Protein AF-A0AAX6F6C2-F1 (afdb_monomer)

Mean predicted aligned error: 4.25 Å

Structure (mmCIF, N/CA/C/O backbone):
data_AF-A0AAX6F6C2-F1
#
_entry.id   AF-A0AAX6F6C2-F1
#
loop_
_atom_site.group_PDB
_atom_site.id
_atom_site.type_symbol
_atom_site.label_atom_id
_atom_site.label_alt_id
_atom_site.label_comp_id
_atom_site.label_asym_id
_atom_site.label_entity_id
_atom_site.label_seq_id
_atom_site.pdbx_PDB_ins_code
_atom_site.Cartn_x
_atom_site.Cartn_y
_atom_site.Cartn_z
_atom_site.occupancy
_atom_site.B_iso_or_equiv
_atom_site.auth_seq_id
_atom_site.auth_comp_id
_atom_site.auth_asym_id
_atom_site.auth_atom_id
_atom_site.pdbx_PDB_model_num
ATOM 1 N N . MET A 1 1 ? -5.915 6.454 -33.784 1.00 37.84 1 MET A N 1
ATOM 2 C CA . MET A 1 1 ? -5.000 6.617 -32.638 1.00 37.84 1 MET A CA 1
ATOM 3 C C . MET A 1 1 ? -5.734 6.122 -31.411 1.00 37.84 1 MET A C 1
ATOM 5 O O . MET A 1 1 ? -6.697 6.761 -31.010 1.00 37.84 1 MET A O 1
ATOM 9 N N . ALA A 1 2 ? -5.391 4.941 -30.896 1.00 43.22 2 ALA A N 1
ATOM 10 C CA . ALA A 1 2 ? -5.906 4.537 -29.594 1.00 43.22 2 ALA A CA 1
ATOM 11 C C . ALA A 1 2 ? -5.274 5.479 -28.566 1.00 43.22 2 ALA A C 1
ATOM 13 O O . ALA A 1 2 ? -4.054 5.638 -28.568 1.00 43.22 2 ALA A O 1
ATOM 14 N N . PHE A 1 3 ? -6.086 6.148 -27.751 1.00 44.00 3 PHE A N 1
ATOM 15 C CA . PHE A 1 3 ? -5.611 6.885 -26.585 1.00 44.00 3 PHE A CA 1
ATOM 16 C C . PHE A 1 3 ? -5.024 5.864 -25.598 1.00 44.00 3 PHE A C 1
ATOM 18 O O . PHE A 1 3 ? -5.718 5.367 -24.717 1.00 44.00 3 PHE A O 1
ATOM 25 N N . GLY A 1 4 ? -3.774 5.456 -25.822 1.00 70.81 4 GLY A N 1
ATOM 26 C CA . GLY A 1 4 ? -3.051 4.566 -24.926 1.00 70.81 4 GLY A CA 1
ATOM 27 C C . GLY A 1 4 ? -2.683 5.347 -23.675 1.00 70.81 4 GLY A C 1
ATOM 28 O O . GLY A 1 4 ? -1.867 6.263 -23.743 1.00 70.81 4 GLY A O 1
ATOM 29 N N . ILE A 1 5 ? -3.320 5.026 -22.553 1.00 83.12 5 ILE A N 1
ATOM 30 C CA . ILE A 1 5 ? -2.924 5.540 -21.238 1.00 83.12 5 ILE A CA 1
ATOM 31 C C . ILE A 1 5 ? -1.480 5.080 -20.976 1.00 83.12 5 ILE A C 1
ATOM 33 O O . ILE A 1 5 ? -1.150 3.930 -21.266 1.00 83.12 5 ILE A O 1
ATOM 37 N N . SER A 1 6 ? -0.616 5.967 -20.472 1.00 89.06 6 SER A N 1
ATOM 38 C CA . SER A 1 6 ? 0.785 5.623 -20.200 1.00 89.06 6 SER A CA 1
ATOM 39 C C . SER A 1 6 ? 0.909 4.602 -19.067 1.00 89.06 6 SER A C 1
ATOM 41 O O . SER A 1 6 ? 0.100 4.596 -18.136 1.00 89.06 6 SER A O 1
ATOM 43 N N . ASP A 1 7 ? 1.954 3.769 -19.120 1.00 89.19 7 ASP A N 1
ATOM 44 C CA . ASP A 1 7 ? 2.250 2.807 -18.051 1.00 89.19 7 ASP A CA 1
ATOM 45 C C . ASP A 1 7 ? 2.450 3.517 -16.700 1.00 89.19 7 ASP A C 1
ATOM 47 O O . ASP A 1 7 ? 2.048 2.978 -15.677 1.00 89.19 7 ASP A O 1
ATOM 51 N N . ASP A 1 8 ? 2.971 4.747 -16.696 1.00 90.31 8 ASP A N 1
ATOM 52 C CA . ASP A 1 8 ? 3.125 5.576 -15.494 1.00 90.31 8 ASP A CA 1
ATOM 53 C C . ASP A 1 8 ? 1.765 5.897 -14.852 1.00 90.31 8 ASP A C 1
ATOM 55 O O . ASP A 1 8 ? 1.562 5.685 -13.657 1.00 90.31 8 ASP A O 1
ATOM 59 N N . LEU A 1 9 ? 0.789 6.348 -15.653 1.00 92.69 9 LEU A N 1
ATOM 60 C CA . LEU A 1 9 ? -0.562 6.638 -15.164 1.00 92.69 9 LEU A CA 1
ATOM 61 C C . LEU A 1 9 ? -1.265 5.362 -14.693 1.00 92.69 9 LEU A C 1
ATOM 63 O O . LEU A 1 9 ? -1.932 5.367 -13.658 1.00 92.69 9 LEU A O 1
ATOM 67 N N . LEU A 1 10 ? -1.104 4.257 -15.423 1.00 93.88 10 LEU A N 1
ATOM 68 C CA . LEU A 1 10 ? -1.643 2.968 -14.995 1.00 93.88 10 LEU A CA 1
ATOM 69 C C . LEU A 1 10 ? -0.986 2.502 -13.689 1.00 93.88 10 LEU A C 1
ATOM 71 O O . LEU A 1 10 ? -1.691 2.080 -12.776 1.00 93.88 10 LEU A O 1
ATOM 75 N N . GLY A 1 11 ? 0.332 2.644 -13.555 1.00 92.56 11 GLY A N 1
ATOM 76 C CA . GLY A 1 11 ? 1.089 2.304 -12.349 1.00 92.56 11 GLY A CA 1
ATOM 77 C C . GLY A 1 11 ? 0.646 3.104 -11.127 1.00 92.56 11 GLY A C 1
ATOM 78 O O . GLY A 1 11 ? 0.636 2.570 -10.021 1.00 92.56 11 GLY A O 1
ATOM 79 N N . THR A 1 12 ? 0.213 4.352 -11.322 1.00 94.69 12 THR A N 1
ATOM 80 C CA . THR A 1 12 ? -0.328 5.199 -10.253 1.00 94.69 12 THR A CA 1
ATOM 81 C C . THR A 1 12 ? -1.767 4.832 -9.874 1.00 94.69 12 THR A C 1
ATOM 83 O O . THR A 1 12 ? -2.081 4.712 -8.691 1.00 94.69 12 THR A O 1
ATOM 86 N N . PHE A 1 13 ? -2.668 4.673 -10.850 1.00 97.31 13 PHE A N 1
ATOM 87 C CA . PHE A 1 13 ? -4.110 4.597 -10.572 1.00 97.31 13 PHE A CA 1
ATOM 88 C C . PHE A 1 13 ? -4.674 3.174 -10.489 1.00 97.31 13 PHE A C 1
ATOM 90 O O . PHE A 1 13 ? -5.674 2.966 -9.798 1.00 97.31 13 PHE A O 1
ATOM 97 N N . VAL A 1 14 ? -4.061 2.184 -11.147 1.00 97.94 14 VAL A N 1
ATOM 98 C CA . VAL A 1 14 ? -4.554 0.795 -11.114 1.00 97.94 14 VAL A CA 1
ATOM 99 C C . VAL A 1 14 ? -4.502 0.207 -9.699 1.00 97.94 14 VAL A C 1
ATOM 101 O O . VAL A 1 14 ? -5.536 -0.306 -9.273 1.00 97.94 14 VAL A O 1
ATOM 104 N N . PRO A 1 15 ? -3.411 0.327 -8.914 1.00 97.75 15 PRO A N 1
ATOM 105 C CA . PRO A 1 15 ? -3.398 -0.185 -7.541 1.00 97.75 15 PRO A CA 1
ATOM 106 C C . PRO A 1 15 ? -4.472 0.466 -6.654 1.00 97.75 15 PRO A C 1
ATOM 108 O O . PRO A 1 15 ? -5.126 -0.214 -5.870 1.00 97.75 15 PRO A O 1
ATOM 111 N N . VAL A 1 16 ? -4.741 1.765 -6.834 1.00 98.12 16 VAL A N 1
ATOM 112 C CA . VAL A 1 16 ? -5.816 2.476 -6.118 1.00 98.12 16 VAL A CA 1
ATOM 113 C C . VAL A 1 16 ? -7.196 1.928 -6.495 1.00 98.12 16 VAL A C 1
ATOM 115 O O . VAL A 1 16 ? -8.037 1.716 -5.622 1.00 98.12 16 VAL A O 1
ATOM 118 N N . ALA A 1 17 ? -7.442 1.662 -7.780 1.00 98.31 17 ALA A N 1
ATOM 119 C CA . ALA A 1 17 ? -8.687 1.040 -8.223 1.00 98.31 17 ALA A CA 1
ATOM 120 C C . ALA A 1 17 ? -8.835 -0.383 -7.661 1.00 98.31 17 ALA A C 1
ATOM 122 O O . ALA A 1 17 ? -9.892 -0.725 -7.128 1.00 98.31 17 ALA A O 1
ATOM 123 N N . VAL A 1 18 ? -7.765 -1.185 -7.715 1.00 98.44 18 VAL A N 1
ATOM 124 C CA . VAL A 1 18 ? -7.711 -2.538 -7.142 1.00 98.44 18 VAL A CA 1
ATOM 125 C C . VAL A 1 18 ? -8.031 -2.506 -5.649 1.00 98.44 18 VAL A C 1
ATOM 127 O O . VAL A 1 18 ? -8.860 -3.295 -5.206 1.00 98.44 18 VAL A O 1
ATOM 130 N N . TYR A 1 19 ? -7.472 -1.554 -4.895 1.00 98.44 19 TYR A N 1
ATOM 131 C CA . TYR A 1 19 ? -7.747 -1.382 -3.466 1.00 98.44 19 TYR A CA 1
ATOM 132 C C . TYR A 1 19 ? -9.246 -1.282 -3.171 1.00 98.44 19 TYR A C 1
ATOM 134 O O . TYR A 1 19 ? -9.770 -2.020 -2.335 1.00 98.44 19 TYR A O 1
ATOM 142 N N . TRP A 1 20 ? -9.945 -0.379 -3.865 1.00 98.38 20 TRP A N 1
ATOM 143 C CA . TRP A 1 20 ? -11.365 -0.11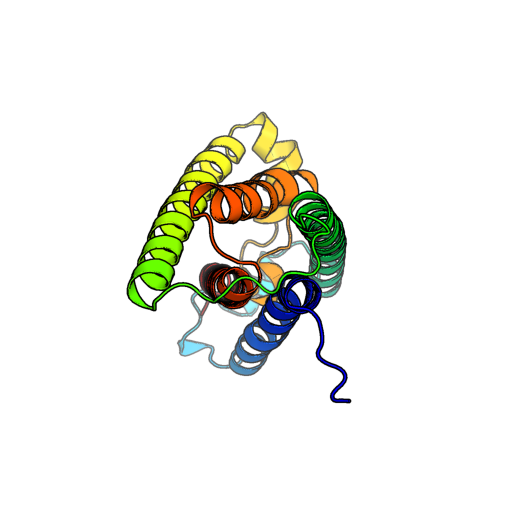9 -3.623 1.00 98.38 20 TRP A CA 1
ATOM 144 C C . TRP A 1 20 ? -12.266 -1.232 -4.147 1.00 98.38 20 TRP A C 1
ATOM 146 O O . TRP A 1 20 ? -13.222 -1.596 -3.465 1.00 98.38 20 TRP A O 1
ATOM 156 N N . ILE A 1 21 ? -11.958 -1.799 -5.317 1.00 98.06 21 ILE A N 1
ATOM 157 C CA . ILE A 1 21 ? -12.707 -2.934 -5.871 1.00 98.06 21 ILE A CA 1
ATOM 158 C C . ILE A 1 21 ? -12.603 -4.129 -4.923 1.00 98.06 21 ILE A C 1
ATOM 160 O O . ILE A 1 21 ? -13.619 -4.692 -4.521 1.00 98.06 21 ILE A O 1
ATOM 164 N N . TYR A 1 22 ? -11.384 -4.481 -4.522 1.00 97.19 22 TYR A N 1
ATOM 165 C CA . TYR A 1 22 ? -11.122 -5.663 -3.714 1.00 97.19 22 TYR A CA 1
ATOM 166 C C . TYR A 1 22 ? -11.622 -5.500 -2.270 1.00 97.19 22 TYR A C 1
ATOM 168 O O . TYR A 1 22 ? -12.290 -6.381 -1.733 1.00 97.19 22 TYR A O 1
ATOM 176 N N . SER A 1 23 ? -11.451 -4.313 -1.680 1.00 96.31 23 SER A N 1
ATOM 177 C CA . SER A 1 23 ? -12.094 -3.975 -0.402 1.00 96.31 23 SER A CA 1
ATOM 178 C C . SER A 1 23 ? -13.625 -4.001 -0.495 1.00 96.31 23 SER A C 1
ATOM 180 O O . SER A 1 23 ? -14.295 -4.424 0.445 1.00 96.31 23 SER A O 1
ATOM 182 N N . GLY A 1 24 ? -14.192 -3.564 -1.625 1.00 95.12 24 GLY A N 1
ATOM 183 C CA . GLY A 1 24 ? -15.627 -3.618 -1.901 1.00 95.12 24 GLY A CA 1
ATOM 184 C C . GLY A 1 24 ? -16.169 -5.045 -1.921 1.00 95.12 24 GLY A C 1
ATOM 185 O O . GLY A 1 24 ? -17.226 -5.292 -1.345 1.00 95.12 24 GLY A O 1
ATOM 186 N N . ILE A 1 25 ? -15.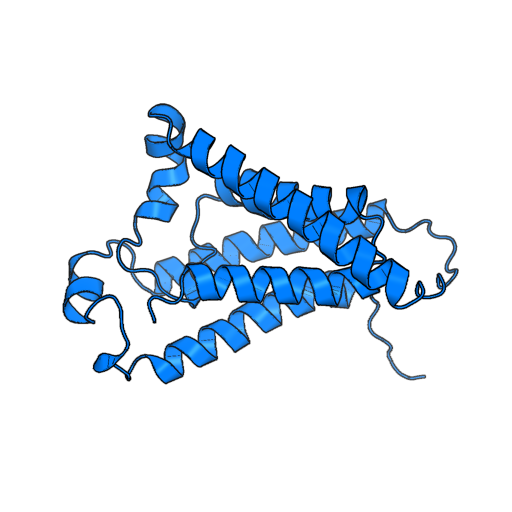423 -5.995 -2.496 1.00 93.94 25 ILE A N 1
ATOM 187 C CA . ILE A 1 25 ? -15.763 -7.426 -2.452 1.00 93.94 25 ILE A CA 1
ATOM 188 C C . ILE A 1 25 ? -15.893 -7.892 -0.997 1.00 93.94 25 ILE A C 1
ATOM 190 O O . ILE A 1 25 ? -16.923 -8.453 -0.632 1.00 93.94 25 ILE A O 1
ATOM 194 N N . TYR A 1 26 ? -14.922 -7.580 -0.135 1.00 91.81 26 TYR A N 1
ATOM 195 C CA . TYR A 1 26 ? -14.987 -7.937 1.287 1.00 91.81 26 TYR A CA 1
ATOM 196 C C . TYR A 1 26 ? -16.148 -7.284 2.043 1.00 91.81 26 TYR A C 1
ATOM 198 O O . TYR A 1 26 ? -16.727 -7.900 2.936 1.00 91.81 26 TYR A O 1
ATOM 206 N N . VAL A 1 27 ? -16.535 -6.059 1.676 1.00 89.75 27 VAL A N 1
ATOM 207 C CA . VAL A 1 27 ? -17.740 -5.424 2.231 1.00 89.75 27 VAL A CA 1
ATOM 208 C C . VAL A 1 27 ? -18.997 -6.207 1.843 1.00 89.75 27 VAL A C 1
ATOM 210 O O . VAL A 1 27 ? -19.842 -6.433 2.706 1.00 89.75 27 VAL A O 1
ATOM 213 N N . MET A 1 28 ? -19.105 -6.666 0.592 1.00 89.50 28 MET A N 1
ATOM 214 C CA . MET A 1 28 ? -20.237 -7.486 0.131 1.00 89.50 28 MET A CA 1
ATOM 215 C C . MET A 1 28 ? -20.255 -8.877 0.779 1.00 89.50 28 MET A C 1
ATOM 217 O O . MET A 1 28 ? -21.323 -9.424 1.033 1.00 89.50 28 MET A O 1
ATOM 221 N N . LEU A 1 29 ? -19.082 -9.434 1.093 1.00 86.75 29 LEU A N 1
ATOM 222 C CA . LEU A 1 29 ? -18.937 -10.695 1.830 1.00 86.75 29 LEU A CA 1
ATOM 223 C C . LEU A 1 29 ? -19.133 -10.537 3.350 1.00 86.75 29 LEU A C 1
ATOM 225 O O . LEU A 1 29 ? -19.152 -11.529 4.076 1.00 86.75 29 LEU A O 1
ATOM 229 N N . GLY A 1 30 ? -19.306 -9.311 3.854 1.00 74.62 30 GLY A N 1
ATOM 230 C CA . GLY A 1 30 ? -19.345 -8.999 5.285 1.00 74.62 30 GLY A CA 1
ATOM 231 C C . GLY A 1 30 ? -20.501 -9.630 6.075 1.00 74.62 30 GLY A C 1
ATOM 232 O O . GLY A 1 30 ? -20.475 -9.597 7.308 1.00 74.62 30 GLY A O 1
ATOM 233 N N . ASP A 1 31 ? -21.493 -10.212 5.400 1.00 72.31 31 ASP A N 1
ATOM 234 C CA . ASP A 1 31 ? -22.618 -10.933 6.012 1.00 72.31 31 ASP A CA 1
ATOM 235 C C . ASP A 1 31 ? -22.323 -12.413 6.309 1.00 72.31 31 ASP A C 1
ATOM 237 O O . ASP A 1 31 ? -23.132 -13.092 6.940 1.00 72.31 31 ASP A O 1
ATOM 241 N N . LEU A 1 32 ? -21.139 -12.907 5.939 1.00 81.50 32 LEU A N 1
ATOM 242 C CA . LEU A 1 32 ? -20.663 -14.255 6.249 1.00 81.50 32 LEU A CA 1
ATOM 243 C C . LEU A 1 32 ? -20.191 -14.377 7.712 1.00 81.50 32 LEU A C 1
ATOM 245 O O . LEU A 1 32 ? -19.030 -14.678 7.974 1.00 81.50 32 LEU A O 1
ATOM 249 N N . GLU A 1 33 ? -21.082 -14.145 8.685 1.00 73.50 33 GLU A N 1
ATOM 250 C CA . GLU A 1 33 ? -20.720 -14.061 10.115 1.00 73.50 33 GLU A CA 1
ATOM 251 C C . GLU A 1 33 ? -19.973 -15.291 10.653 1.00 73.50 33 GLU A C 1
ATOM 253 O O . GLU A 1 33 ? -19.074 -15.134 11.473 1.00 73.50 33 GLU A O 1
ATOM 258 N N . ASN A 1 34 ? -20.272 -16.489 10.143 1.00 83.12 34 ASN A N 1
ATOM 259 C CA . ASN A 1 34 ? -19.615 -17.737 10.557 1.00 83.12 34 ASN A CA 1
ATOM 260 C C . ASN A 1 34 ? -18.142 -17.849 10.132 1.00 83.12 34 ASN A C 1
ATOM 262 O O . ASN A 1 34 ? -17.438 -18.722 10.630 1.00 83.12 34 ASN A O 1
ATOM 266 N N . TYR A 1 35 ? -17.692 -17.008 9.202 1.00 83.94 35 TYR A N 1
ATOM 267 C CA . TYR A 1 35 ? -16.321 -17.005 8.691 1.00 83.94 35 TYR A CA 1
ATOM 268 C C . TYR A 1 35 ? -15.510 -15.823 9.227 1.00 83.94 35 TYR A C 1
ATOM 270 O O . TYR A 1 35 ? -14.324 -15.721 8.958 1.00 83.94 35 TYR A O 1
ATOM 278 N N . ARG A 1 36 ? -16.125 -14.924 10.004 1.00 85.94 36 ARG A N 1
ATOM 279 C CA . ARG A 1 36 ? -15.432 -13.754 10.547 1.00 85.94 36 ARG A CA 1
ATOM 280 C C . ARG A 1 36 ? -14.604 -14.122 11.770 1.00 85.94 36 ARG A C 1
ATOM 282 O O . ARG A 1 36 ? -15.084 -14.804 12.672 1.00 85.94 36 ARG A O 1
ATOM 289 N N . LEU A 1 37 ? -13.413 -13.535 11.867 1.00 86.50 37 LEU A N 1
ATOM 290 C CA . LEU A 1 37 ? -12.580 -13.616 13.072 1.00 86.50 37 LEU A CA 1
ATOM 291 C C . LEU A 1 37 ? -13.192 -12.845 14.256 1.00 86.50 37 LEU A C 1
ATOM 293 O O . LEU A 1 37 ? -12.989 -13.211 15.412 1.00 86.50 37 LEU A O 1
ATOM 297 N N . HIS A 1 38 ? -13.954 -11.784 13.966 1.00 86.75 38 HIS A N 1
ATOM 298 C CA . HIS A 1 38 ? -14.616 -10.936 14.959 1.00 86.75 38 HIS A CA 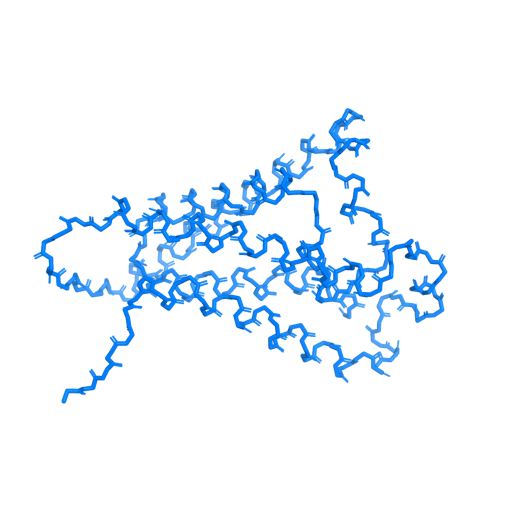1
ATOM 299 C C . HIS A 1 38 ? -16.074 -10.652 14.597 1.00 86.75 38 HIS A C 1
ATOM 301 O O . HIS A 1 38 ? -16.419 -10.350 13.445 1.00 86.75 38 HIS A O 1
ATOM 307 N N . THR A 1 39 ? -16.938 -10.672 15.612 1.00 88.00 39 THR A N 1
ATOM 308 C CA . THR A 1 39 ? -18.368 -10.396 15.423 1.00 88.00 39 THR A CA 1
ATOM 309 C C . THR A 1 39 ? -18.610 -8.923 15.075 1.00 88.00 39 THR A C 1
ATOM 311 O O . THR A 1 39 ? -17.847 -8.031 15.457 1.00 88.00 39 THR A O 1
ATOM 314 N N . LYS A 1 40 ? -19.726 -8.622 14.399 1.00 85.19 40 LYS A N 1
ATOM 315 C CA . LYS A 1 40 ? -20.133 -7.228 14.130 1.00 85.19 40 LYS A CA 1
ATOM 316 C C . LYS A 1 40 ? -20.417 -6.437 15.416 1.00 85.19 40 LYS A C 1
ATOM 318 O O . LYS A 1 40 ? -20.250 -5.217 15.450 1.00 85.19 40 LYS A O 1
ATOM 323 N N . ALA A 1 41 ? -20.825 -7.121 16.487 1.00 87.00 41 ALA A N 1
ATOM 324 C CA . ALA A 1 41 ? -21.003 -6.509 17.800 1.00 87.00 41 ALA A CA 1
ATOM 325 C C . ALA A 1 41 ? -19.659 -6.050 18.392 1.00 87.00 41 ALA A C 1
ATOM 327 O O . ALA A 1 41 ? -19.557 -4.920 18.869 1.00 87.00 41 ALA A O 1
ATOM 328 N N . GLU A 1 42 ? -18.618 -6.884 18.301 1.00 88.06 42 GLU A N 1
ATOM 329 C CA . GLU A 1 42 ? -17.261 -6.509 18.713 1.00 88.06 42 GLU A CA 1
ATOM 330 C C . GLU A 1 42 ? -16.688 -5.380 17.862 1.00 88.06 42 GLU A C 1
ATOM 332 O O . GLU A 1 42 ? -16.101 -4.454 18.414 1.00 88.06 42 GLU A O 1
ATOM 337 N N . GLU A 1 43 ? -16.897 -5.424 16.543 1.00 89.12 43 GLU A N 1
ATOM 338 C CA . GLU A 1 43 ? -16.508 -4.353 15.619 1.00 89.12 43 GLU A CA 1
ATOM 339 C C . GLU A 1 43 ? -17.056 -3.000 16.086 1.00 89.12 43 GLU A C 1
ATOM 341 O O . GLU A 1 43 ? -16.305 -2.038 16.248 1.00 89.12 43 GLU A O 1
ATOM 346 N N . LYS A 1 44 ? -18.363 -2.939 16.370 1.00 87.00 44 LYS A N 1
ATOM 347 C CA . LYS A 1 44 ? -19.037 -1.713 16.815 1.00 87.00 44 LYS A CA 1
ATOM 348 C C . LYS A 1 44 ? -18.592 -1.255 18.206 1.00 87.00 44 LYS A C 1
ATOM 350 O O . LYS A 1 44 ? -18.623 -0.059 18.479 1.00 87.00 44 LYS A O 1
ATOM 355 N N . ALA A 1 45 ? -18.225 -2.185 19.084 1.00 90.81 45 ALA A N 1
ATOM 356 C CA . ALA A 1 45 ? -17.839 -1.879 20.458 1.00 90.81 45 ALA A CA 1
ATOM 357 C C . ALA A 1 45 ? -16.369 -1.451 20.595 1.00 90.81 45 ALA A C 1
ATOM 359 O O . ALA A 1 45 ? -16.065 -0.597 21.425 1.00 90.81 45 ALA A O 1
ATOM 360 N N . LYS A 1 46 ? -15.456 -2.051 19.818 1.00 91.44 46 LYS A N 1
ATOM 361 C CA . LYS A 1 46 ? -14.003 -1.861 19.968 1.00 91.44 46 LYS A CA 1
ATOM 362 C C . LYS A 1 46 ? -13.427 -0.788 19.043 1.00 91.44 46 LYS A C 1
ATOM 364 O O . LYS A 1 46 ? -12.419 -0.180 19.395 1.00 91.44 46 LYS A O 1
ATOM 369 N N . ASN A 1 47 ? -14.033 -0.540 17.881 1.00 91.69 47 ASN A N 1
ATOM 370 C CA . ASN A 1 47 ? -13.525 0.470 16.953 1.00 91.69 47 ASN A CA 1
ATOM 371 C C . ASN A 1 47 ? -13.935 1.881 17.377 1.00 91.69 47 ASN A C 1
ATOM 373 O O . ASN A 1 47 ? -15.118 2.198 17.480 1.00 91.69 47 ASN A O 1
ATOM 377 N N . VAL A 1 48 ? -12.940 2.752 17.555 1.00 88.06 48 VAL A N 1
ATOM 378 C CA . VAL A 1 48 ? -13.158 4.147 17.972 1.00 88.06 48 VAL A CA 1
ATOM 379 C C . VAL A 1 48 ? -13.517 5.041 16.780 1.00 88.06 48 VAL A C 1
ATOM 381 O O . VAL A 1 48 ? -14.330 5.958 16.897 1.00 88.06 48 VAL A O 1
ATOM 384 N N . ALA A 1 49 ? -12.914 4.792 15.615 1.00 90.25 49 ALA A N 1
ATOM 385 C CA . ALA A 1 49 ? -13.138 5.592 14.417 1.00 90.25 49 ALA A CA 1
ATOM 386 C C . ALA A 1 49 ? -14.399 5.147 13.657 1.00 90.25 49 ALA A C 1
ATOM 388 O O . ALA A 1 49 ? -14.613 3.962 13.397 1.00 90.25 49 ALA A O 1
ATOM 389 N N . SER A 1 50 ? -15.213 6.117 13.225 1.00 92.50 50 SER A N 1
ATOM 390 C CA . SER A 1 50 ? -16.346 5.843 12.332 1.00 92.50 50 SER A CA 1
ATOM 391 C C . SER A 1 50 ? -15.866 5.375 10.952 1.00 92.50 50 SER A C 1
ATOM 393 O O . SER A 1 50 ? -14.818 5.818 10.477 1.00 92.50 50 SER A O 1
ATOM 395 N N . LYS A 1 51 ? -16.668 4.570 10.241 1.00 93.00 51 LYS A N 1
ATOM 396 C CA . LYS A 1 51 ? -16.342 4.118 8.871 1.00 93.00 51 LYS A CA 1
ATOM 397 C C . LYS A 1 51 ? -16.081 5.291 7.909 1.00 93.00 51 LYS A C 1
ATOM 399 O O . LYS A 1 51 ? -15.175 5.219 7.088 1.00 93.00 51 LYS A O 1
ATOM 404 N N . SER A 1 52 ? -16.804 6.408 8.052 1.00 95.31 52 SER A N 1
ATOM 405 C CA . SER A 1 52 ? -16.562 7.618 7.247 1.00 95.31 52 SER A CA 1
ATOM 406 C C . SER A 1 52 ? -15.205 8.260 7.556 1.00 95.31 52 SER A C 1
ATOM 408 O O . SER A 1 52 ? -14.500 8.680 6.640 1.00 95.31 52 SER A O 1
ATOM 410 N N . THR A 1 53 ? -14.811 8.305 8.832 1.00 95.81 53 THR A N 1
ATOM 411 C CA . THR A 1 53 ? -13.483 8.784 9.249 1.00 95.81 53 THR A CA 1
ATOM 412 C C . THR A 1 53 ? -12.378 7.920 8.649 1.00 95.81 53 THR A C 1
ATOM 414 O O . THR A 1 53 ? -11.390 8.461 8.153 1.00 95.81 53 THR A O 1
ATOM 417 N N . VAL A 1 54 ? -12.573 6.598 8.642 1.00 95.94 54 VAL A N 1
ATOM 418 C CA . VAL A 1 54 ? -11.647 5.634 8.036 1.00 95.94 54 VAL A CA 1
ATOM 419 C C . VAL A 1 54 ? -11.477 5.912 6.545 1.00 95.94 54 VAL A C 1
ATOM 421 O O . VAL A 1 54 ? -10.361 6.172 6.103 1.00 95.94 54 VAL A O 1
ATOM 424 N N . VAL A 1 55 ? -12.581 5.977 5.793 1.00 97.50 55 VAL A N 1
ATOM 425 C CA . VAL A 1 55 ? -12.562 6.261 4.346 1.00 97.50 55 VAL A CA 1
ATOM 426 C C . VAL A 1 55 ? -11.869 7.591 4.043 1.00 97.50 55 VAL A C 1
ATOM 428 O O . VAL A 1 55 ? -11.003 7.644 3.175 1.00 97.50 55 VAL A O 1
ATOM 431 N N . LYS A 1 56 ? -12.178 8.664 4.785 1.00 97.19 56 LYS A N 1
ATOM 432 C CA . LYS A 1 56 ? -11.503 9.963 4.612 1.00 97.19 56 LYS A CA 1
ATOM 433 C C . LYS A 1 56 ? -9.998 9.863 4.860 1.00 97.19 56 LYS A C 1
ATOM 435 O O . LYS A 1 56 ? -9.225 10.451 4.112 1.00 97.19 56 LYS A O 1
ATOM 440 N N . GLY A 1 57 ? -9.583 9.126 5.890 1.00 96.38 57 GLY A N 1
ATOM 441 C CA . GLY A 1 57 ? -8.168 8.911 6.187 1.00 96.38 57 GLY A CA 1
ATOM 442 C C . GLY A 1 57 ? -7.442 8.156 5.074 1.00 96.38 57 GLY A C 1
ATOM 443 O O . GLY A 1 57 ? -6.361 8.576 4.674 1.00 96.38 57 GLY A O 1
ATOM 444 N N . VAL A 1 58 ? -8.064 7.108 4.530 1.00 97.75 58 VAL A N 1
ATOM 445 C CA . VAL A 1 58 ? -7.519 6.336 3.403 1.00 97.75 58 VAL A CA 1
ATOM 446 C C . VAL A 1 58 ? -7.395 7.190 2.145 1.00 97.75 58 VAL A C 1
ATOM 448 O O . VAL A 1 58 ? -6.363 7.154 1.486 1.00 97.75 58 VAL A O 1
ATOM 451 N N . LEU A 1 59 ? -8.400 8.014 1.831 1.00 98.06 59 LEU A N 1
ATOM 452 C CA . LEU A 1 59 ? -8.336 8.922 0.681 1.00 98.06 59 LEU A CA 1
ATOM 453 C C . LEU A 1 59 ? -7.203 9.944 0.821 1.00 98.06 59 LEU A C 1
ATOM 455 O O . LEU A 1 59 ? -6.493 10.203 -0.146 1.00 98.06 59 LEU A O 1
ATOM 459 N N . VAL A 1 60 ? -6.990 10.491 2.024 1.00 96.38 60 VAL A N 1
ATOM 460 C CA . VAL A 1 60 ? -5.838 11.365 2.294 1.00 96.38 60 VAL A CA 1
ATOM 461 C C . VAL A 1 60 ? -4.529 10.616 2.040 1.00 96.38 60 VAL A C 1
ATOM 463 O O . VAL A 1 60 ? -3.661 11.141 1.348 1.00 96.38 60 VAL A O 1
ATOM 466 N N . GLN A 1 61 ? -4.404 9.382 2.534 1.00 96.00 61 GLN A N 1
ATOM 467 C CA . GLN A 1 61 ? -3.213 8.558 2.330 1.00 96.00 61 GLN A CA 1
ATOM 468 C C . GLN A 1 61 ? -2.953 8.269 0.842 1.00 96.00 61 GLN A C 1
ATOM 470 O O . GLN A 1 61 ? -1.828 8.426 0.367 1.00 96.00 61 GLN A O 1
ATOM 475 N N . GLN A 1 62 ? -3.999 7.942 0.080 1.00 97.19 62 GLN A N 1
ATOM 476 C CA . GLN A 1 62 ? -3.905 7.701 -1.360 1.00 97.19 62 GLN A CA 1
ATOM 477 C C . GLN A 1 62 ? -3.523 8.960 -2.145 1.00 97.19 62 GLN A C 1
ATOM 479 O O . GLN A 1 62 ? -2.767 8.856 -3.103 1.00 97.19 62 GLN A O 1
ATOM 484 N N . VAL A 1 63 ? -3.961 10.157 -1.734 1.00 96.19 63 VAL A N 1
ATOM 485 C CA . VAL A 1 63 ? -3.511 11.415 -2.362 1.00 96.19 63 VAL A CA 1
ATOM 486 C C . VAL A 1 63 ? -1.995 11.586 -2.228 1.00 96.19 63 VAL A C 1
ATOM 488 O O . VAL A 1 63 ? -1.335 11.927 -3.210 1.00 96.19 63 VAL A O 1
ATOM 491 N N . PHE A 1 64 ? -1.423 11.303 -1.052 1.00 93.88 64 PHE A N 1
ATOM 492 C CA . PHE A 1 64 ? 0.033 11.339 -0.864 1.00 93.88 64 PHE A CA 1
ATOM 493 C C . PHE A 1 64 ? 0.750 10.276 -1.706 1.00 93.88 64 PHE A C 1
ATOM 495 O O . PHE A 1 64 ? 1.739 10.591 -2.368 1.00 93.88 64 PHE A O 1
ATOM 502 N N . GLN A 1 65 ? 0.237 9.042 -1.732 1.00 95.25 65 GLN A N 1
ATOM 503 C CA . GLN A 1 65 ? 0.802 7.957 -2.542 1.00 95.25 65 GLN A CA 1
ATOM 504 C C . GLN A 1 65 ? 0.764 8.278 -4.043 1.00 95.25 65 GLN A C 1
ATOM 506 O O . GLN A 1 65 ? 1.759 8.074 -4.733 1.00 95.25 65 GLN A O 1
ATOM 511 N N . ILE A 1 66 ? -0.342 8.842 -4.542 1.00 96.50 66 ILE A N 1
ATOM 512 C CA . ILE A 1 66 ? -0.488 9.285 -5.935 1.00 96.50 66 ILE A CA 1
ATOM 513 C C . ILE A 1 66 ? 0.530 10.383 -6.251 1.00 96.50 66 ILE A C 1
ATOM 515 O O . ILE A 1 66 ? 1.237 10.284 -7.250 1.00 96.50 66 ILE A O 1
ATOM 519 N N . ALA A 1 67 ? 0.653 11.403 -5.395 1.00 96.00 67 ALA A N 1
ATOM 520 C CA . ALA A 1 67 ? 1.608 12.491 -5.606 1.00 96.00 67 ALA A CA 1
ATOM 521 C C . ALA A 1 67 ? 3.057 11.979 -5.683 1.00 96.00 67 ALA A C 1
ATOM 523 O O . ALA A 1 67 ? 3.813 12.385 -6.566 1.00 96.00 67 ALA A O 1
ATOM 524 N N . ILE A 1 68 ? 3.432 11.054 -4.796 1.00 94.75 68 ILE A N 1
ATOM 525 C CA . ILE A 1 68 ? 4.778 10.470 -4.776 1.00 94.75 68 ILE A CA 1
ATOM 526 C C . ILE A 1 68 ? 4.992 9.519 -5.957 1.00 94.75 68 ILE A C 1
ATOM 528 O O . ILE A 1 68 ? 6.071 9.529 -6.539 1.00 94.75 68 ILE A O 1
ATOM 532 N N . SER A 1 69 ? 3.985 8.737 -6.353 1.00 95.12 69 SER A N 1
ATOM 533 C CA . SER A 1 69 ? 4.060 7.857 -7.527 1.00 95.12 69 SER A CA 1
ATOM 534 C C . SER A 1 69 ? 4.267 8.654 -8.815 1.00 95.12 69 SER A C 1
ATOM 536 O O . SER A 1 69 ? 5.154 8.317 -9.598 1.00 95.12 69 SER A O 1
ATOM 538 N N . LEU A 1 70 ? 3.520 9.747 -9.002 1.00 95.06 70 LEU A N 1
ATOM 539 C CA . LEU A 1 70 ? 3.711 10.644 -10.141 1.00 95.06 70 LEU A CA 1
ATOM 540 C C . LEU A 1 70 ? 5.115 11.254 -10.127 1.00 95.06 70 LEU A C 1
ATOM 542 O O . LEU A 1 70 ? 5.800 11.221 -11.146 1.00 95.06 70 LEU A O 1
ATOM 546 N N . LEU A 1 71 ? 5.581 11.744 -8.972 1.00 95.12 71 LEU A N 1
ATOM 547 C CA . LEU A 1 71 ? 6.940 12.271 -8.839 1.00 95.12 71 LEU A CA 1
ATOM 548 C C . LEU A 1 71 ? 7.998 11.205 -9.170 1.00 95.12 71 LEU A C 1
ATOM 550 O O . LEU A 1 71 ? 8.908 11.471 -9.950 1.00 95.12 71 LEU A O 1
ATOM 554 N N . LEU A 1 72 ? 7.866 9.993 -8.630 1.00 94.50 72 LEU A N 1
ATOM 555 C CA . LEU A 1 72 ? 8.780 8.883 -8.896 1.00 94.50 72 LEU A CA 1
ATOM 556 C C . LEU A 1 72 ? 8.874 8.596 -10.396 1.00 94.50 72 LEU A C 1
ATOM 558 O O . LEU A 1 72 ? 9.980 8.534 -10.929 1.00 94.50 72 LEU A O 1
ATOM 562 N N . PHE A 1 73 ? 7.739 8.463 -11.085 1.00 92.62 73 PHE A N 1
ATOM 563 C CA . PHE A 1 73 ? 7.747 8.191 -12.519 1.00 92.62 73 PHE A CA 1
ATOM 564 C C . PHE A 1 73 ? 8.313 9.358 -13.324 1.00 92.62 73 PHE A C 1
ATOM 566 O O . PHE A 1 73 ? 9.076 9.115 -14.251 1.00 92.62 73 PHE A O 1
ATOM 573 N N . THR A 1 74 ? 8.065 10.613 -12.932 1.00 91.94 74 THR A N 1
ATOM 574 C CA . THR A 1 74 ? 8.720 11.756 -13.595 1.00 91.94 74 THR A CA 1
ATOM 575 C C . THR A 1 74 ? 10.240 11.754 -13.435 1.00 91.94 74 THR A C 1
ATOM 577 O O . THR A 1 74 ? 10.937 12.187 -14.343 1.00 91.94 74 THR A O 1
ATOM 580 N N . VAL A 1 75 ? 10.760 11.258 -12.307 1.00 91.12 75 VAL A N 1
ATOM 581 C CA . VAL A 1 75 ? 12.205 11.195 -12.031 1.00 91.12 75 VAL A CA 1
ATOM 582 C C . VAL A 1 75 ? 12.871 10.009 -12.733 1.00 91.12 75 VAL A C 1
ATOM 584 O O . VAL A 1 75 ? 14.019 10.115 -13.153 1.00 91.12 75 VAL A O 1
ATOM 587 N N . VAL A 1 76 ? 12.174 8.875 -12.843 1.00 89.50 76 VAL A N 1
ATOM 588 C CA . VAL A 1 76 ? 12.706 7.649 -13.465 1.00 89.50 76 VAL A CA 1
ATOM 589 C C . VAL A 1 76 ? 12.565 7.670 -14.990 1.00 89.50 76 VAL A C 1
ATOM 591 O O . VAL A 1 76 ? 13.301 6.972 -15.685 1.00 89.50 76 VAL A O 1
ATOM 594 N N . ASN A 1 77 ? 11.644 8.470 -15.526 1.00 86.88 77 ASN A N 1
ATOM 595 C CA . ASN A 1 77 ? 11.484 8.648 -16.961 1.00 86.88 77 ASN A CA 1
ATOM 596 C C . ASN A 1 77 ? 12.704 9.380 -17.549 1.00 86.88 77 ASN A C 1
ATOM 598 O O . ASN A 1 77 ? 12.997 10.520 -17.197 1.00 86.88 77 ASN A O 1
ATOM 602 N N . ASP A 1 78 ? 13.406 8.720 -18.470 1.00 81.81 78 ASP A N 1
ATOM 603 C CA . ASP A 1 78 ? 14.632 9.230 -19.094 1.00 81.81 78 ASP A CA 1
ATOM 604 C C . ASP A 1 78 ? 14.384 10.287 -20.188 1.00 81.81 78 ASP A C 1
ATOM 606 O O . ASP A 1 78 ? 15.331 10.800 -20.786 1.00 81.81 78 ASP A O 1
ATOM 610 N N . GLY A 1 79 ? 13.119 10.616 -20.475 1.00 79.44 79 GLY A N 1
ATOM 611 C CA . GLY A 1 79 ? 12.726 11.618 -21.466 1.00 79.44 79 GLY A CA 1
ATOM 612 C C . GLY A 1 79 ? 13.064 11.242 -22.911 1.00 79.44 79 GLY A C 1
ATOM 613 O O . GLY A 1 79 ? 12.835 12.044 -23.816 1.00 79.44 79 GLY A O 1
ATOM 614 N N . SER A 1 80 ? 13.582 10.033 -23.154 1.00 77.69 80 SER A N 1
ATOM 615 C CA . SER A 1 80 ? 14.025 9.588 -24.478 1.00 77.69 80 SER A CA 1
ATOM 616 C C . SER A 1 80 ? 12.858 9.297 -25.425 1.00 77.69 80 SER A C 1
ATOM 618 O O . SER A 1 80 ? 13.041 9.228 -26.641 1.00 77.69 80 SER A O 1
ATOM 620 N N . GLY A 1 81 ? 11.655 9.090 -24.873 1.00 73.94 81 GLY A N 1
ATOM 621 C CA . GLY A 1 81 ? 10.479 8.634 -25.617 1.00 73.94 81 GLY A CA 1
ATOM 622 C C . GLY A 1 81 ? 10.612 7.203 -26.152 1.00 73.94 81 GLY A C 1
ATOM 623 O O . GLY A 1 81 ? 9.727 6.735 -26.871 1.00 73.94 81 GLY A O 1
ATOM 624 N N . VAL A 1 82 ? 11.698 6.498 -25.813 1.00 73.81 82 VAL A N 1
ATOM 625 C CA . VAL A 1 82 ? 11.938 5.118 -26.228 1.00 73.81 82 VAL A CA 1
ATOM 626 C C . VAL A 1 82 ? 11.103 4.193 -25.354 1.00 73.81 82 VAL A C 1
ATOM 628 O O . VAL A 1 82 ? 11.288 4.104 -24.142 1.00 73.81 82 VAL A O 1
ATOM 631 N N . VAL A 1 83 ? 10.182 3.462 -25.982 1.00 73.94 83 VAL A N 1
ATOM 632 C CA . VAL A 1 83 ? 9.429 2.407 -25.300 1.00 73.94 83 VAL A CA 1
ATOM 633 C C . VAL A 1 83 ? 10.391 1.265 -24.985 1.00 73.94 83 VAL A C 1
ATOM 635 O O . VAL A 1 83 ? 10.822 0.545 -25.887 1.00 73.94 83 VAL A O 1
ATOM 638 N N . GLN A 1 84 ? 10.727 1.096 -23.706 1.00 75.25 84 GLN A N 1
ATOM 639 C CA . GLN A 1 84 ? 11.580 -0.003 -23.267 1.00 75.25 84 GLN A CA 1
ATOM 640 C C . GLN A 1 84 ? 10.860 -1.345 -23.484 1.00 75.25 84 GLN A C 1
ATOM 642 O O . GLN A 1 84 ? 9.690 -1.487 -23.101 1.00 75.25 84 GLN A O 1
ATOM 647 N N . PRO A 1 85 ? 11.522 -2.340 -24.101 1.00 84.94 85 PRO A N 1
ATOM 648 C CA . PRO A 1 85 ? 10.925 -3.651 -24.288 1.00 84.94 85 PRO A CA 1
ATOM 649 C C . PRO A 1 85 ? 10.644 -4.290 -22.926 1.00 84.94 85 PRO A C 1
ATOM 651 O O . PRO A 1 85 ? 11.427 -4.162 -21.983 1.00 84.94 85 PRO A O 1
ATOM 654 N N . GLN A 1 86 ? 9.518 -4.995 -22.820 1.00 89.06 86 GLN A N 1
ATOM 655 C CA . GLN A 1 86 ? 9.212 -5.728 -21.598 1.00 89.06 86 GLN A CA 1
ATOM 656 C C . GLN A 1 86 ? 10.238 -6.849 -21.379 1.00 89.06 86 GLN A C 1
ATOM 658 O O . GLN A 1 86 ? 10.567 -7.557 -22.338 1.00 89.06 86 GLN A O 1
ATOM 663 N N . PRO A 1 87 ? 10.737 -7.034 -20.142 1.00 92.88 87 PRO A N 1
ATOM 664 C CA . PRO A 1 87 ? 11.621 -8.146 -19.831 1.00 92.88 87 PRO A CA 1
ATOM 665 C C . PRO A 1 87 ? 10.934 -9.493 -20.082 1.00 92.88 87 PRO A C 1
ATOM 667 O O . PRO A 1 87 ? 9.706 -9.595 -20.123 1.00 92.88 87 PRO A O 1
ATOM 670 N N . SER A 1 88 ? 11.726 -10.557 -20.218 1.00 96.38 88 SER A N 1
ATOM 671 C CA . SER A 1 88 ? 11.168 -11.907 -20.312 1.00 96.38 88 SER A CA 1
ATOM 672 C C . SER A 1 88 ? 10.411 -12.276 -19.031 1.00 96.38 88 SER A C 1
ATOM 674 O O . SER A 1 88 ? 10.698 -11.754 -17.952 1.00 96.38 88 SER A O 1
ATOM 676 N N . LEU A 1 89 ? 9.475 -13.225 -19.127 1.00 95.56 89 LEU A N 1
ATOM 677 C CA . LEU A 1 89 ? 8.683 -13.671 -17.977 1.00 95.56 89 LEU A CA 1
ATOM 678 C C . LEU A 1 89 ? 9.560 -14.099 -16.788 1.00 95.56 89 LEU A C 1
ATOM 680 O O . LEU A 1 89 ? 9.246 -13.767 -15.653 1.00 95.56 89 LEU A O 1
ATOM 684 N N . PHE A 1 90 ? 10.685 -14.776 -17.035 1.00 97.50 90 PHE A N 1
ATOM 685 C CA . PHE A 1 90 ? 11.618 -15.173 -15.975 1.00 97.50 90 PHE A CA 1
ATOM 686 C C . PHE A 1 90 ? 12.240 -13.976 -15.252 1.00 97.50 90 PHE A C 1
ATOM 688 O O . PHE A 1 90 ? 12.377 -14.009 -14.031 1.00 97.50 90 PHE A O 1
ATOM 695 N N . VAL A 1 91 ? 12.579 -12.912 -15.988 1.00 97.44 91 VAL A N 1
ATOM 696 C CA . VAL A 1 91 ? 13.072 -11.671 -15.381 1.00 97.44 91 VAL A CA 1
ATOM 697 C C . VAL A 1 91 ? 11.956 -11.014 -14.581 1.00 97.44 91 VAL A C 1
ATOM 699 O O . VAL A 1 91 ? 12.184 -10.681 -13.428 1.00 97.44 91 VAL A O 1
ATOM 702 N N . ILE A 1 92 ? 10.743 -10.910 -15.131 1.00 97.62 92 ILE A N 1
ATOM 703 C CA . ILE A 1 92 ? 9.584 -10.351 -14.417 1.00 97.62 92 ILE A CA 1
ATOM 704 C C . ILE A 1 92 ? 9.327 -11.105 -13.106 1.00 97.62 92 ILE A C 1
ATOM 706 O O . ILE A 1 92 ? 9.159 -10.473 -12.067 1.00 97.62 92 ILE A O 1
ATOM 710 N N . LEU A 1 93 ? 9.349 -12.440 -13.121 1.00 97.44 93 LEU A N 1
ATOM 711 C CA . LEU A 1 93 ? 9.187 -13.255 -11.914 1.00 97.44 93 LEU A CA 1
ATOM 712 C C . LEU A 1 93 ? 10.313 -13.000 -10.902 1.00 97.44 93 LEU A C 1
ATOM 714 O O . LEU A 1 93 ? 10.040 -12.842 -9.716 1.00 97.44 93 LEU A O 1
ATOM 718 N N . GLY A 1 94 ? 11.565 -12.899 -11.358 1.00 98.25 94 GLY A N 1
ATOM 719 C CA . GLY A 1 94 ? 12.696 -12.531 -10.502 1.00 98.25 94 GLY A CA 1
ATOM 720 C C . GLY A 1 94 ? 12.536 -11.143 -9.872 1.00 98.25 94 GLY A C 1
ATOM 721 O O . GLY A 1 94 ? 12.716 -10.994 -8.666 1.00 98.25 94 GLY A O 1
ATOM 722 N N . GLN A 1 95 ? 12.126 -10.146 -10.661 1.00 98.19 95 GLN A N 1
ATOM 723 C CA . GLN A 1 95 ? 11.825 -8.790 -10.190 1.00 98.19 95 GLN A CA 1
ATOM 724 C C . GLN A 1 95 ? 10.711 -8.804 -9.139 1.00 98.19 95 GLN A C 1
ATOM 726 O O . GLN A 1 95 ? 10.822 -8.136 -8.113 1.00 98.19 95 GLN A O 1
ATOM 731 N N . PHE A 1 96 ? 9.670 -9.609 -9.362 1.00 97.69 96 PHE A N 1
ATOM 732 C CA . PHE A 1 96 ? 8.563 -9.779 -8.428 1.00 97.69 96 PHE A CA 1
ATOM 733 C C . PHE A 1 96 ? 9.033 -10.368 -7.095 1.00 97.69 96 PHE A C 1
ATOM 735 O O . PHE A 1 96 ? 8.713 -9.832 -6.039 1.00 97.69 96 PHE A O 1
ATOM 742 N N . MET A 1 97 ? 9.842 -11.429 -7.135 1.00 98.19 97 MET A N 1
ATOM 743 C CA . MET A 1 97 ? 10.387 -12.063 -5.931 1.00 98.19 97 MET A CA 1
ATOM 744 C C . MET A 1 97 ? 11.302 -11.120 -5.149 1.00 98.19 97 MET A C 1
ATOM 746 O O . MET A 1 97 ? 11.186 -11.031 -3.929 1.00 98.19 97 MET A O 1
ATOM 750 N N . ILE A 1 98 ? 12.179 -10.382 -5.838 1.00 98.69 98 ILE A N 1
ATOM 751 C CA . ILE A 1 98 ? 13.038 -9.374 -5.202 1.00 98.69 98 ILE A CA 1
ATOM 752 C C . ILE A 1 98 ? 12.175 -8.281 -4.566 1.00 98.69 98 ILE A C 1
ATOM 754 O O . ILE A 1 98 ? 12.377 -7.953 -3.399 1.00 98.69 98 ILE A O 1
ATOM 758 N N . GLY A 1 99 ? 11.186 -7.759 -5.298 1.00 98.56 99 GLY A N 1
ATOM 759 C CA . GLY A 1 99 ? 10.251 -6.760 -4.787 1.00 98.56 99 GLY A CA 1
ATOM 760 C C . GLY A 1 99 ? 9.512 -7.240 -3.537 1.00 98.56 99 GLY A C 1
ATOM 761 O O . GLY A 1 99 ? 9.436 -6.499 -2.563 1.00 98.56 99 GLY A O 1
ATOM 762 N N . MET A 1 100 ? 9.041 -8.492 -3.525 1.00 98.06 100 MET A N 1
ATOM 763 C CA . MET A 1 100 ? 8.374 -9.094 -2.364 1.00 98.06 100 MET A CA 1
ATOM 764 C C . MET A 1 100 ? 9.305 -9.187 -1.153 1.00 98.06 100 MET A C 1
ATOM 766 O O . MET A 1 100 ? 8.939 -8.765 -0.060 1.00 98.06 100 MET A O 1
ATOM 770 N N . VAL A 1 101 ? 10.537 -9.671 -1.341 1.00 98.56 101 VAL A N 1
ATOM 771 C CA . VAL A 1 101 ? 11.524 -9.739 -0.252 1.00 98.56 101 VAL A CA 1
ATOM 772 C C . VAL A 1 101 ? 11.813 -8.347 0.307 1.00 98.56 101 VAL A C 1
ATOM 774 O O . VAL A 1 101 ? 11.885 -8.184 1.525 1.00 98.56 101 VAL A O 1
ATOM 777 N N . VAL A 1 102 ? 11.958 -7.338 -0.557 1.00 98.69 102 VAL A N 1
ATOM 778 C CA . VAL A 1 102 ? 12.221 -5.955 -0.138 1.00 98.69 102 VAL A CA 1
ATOM 779 C C . VAL A 1 102 ? 11.040 -5.382 0.645 1.00 98.69 102 VAL A C 1
ATOM 781 O O . VAL A 1 102 ? 11.256 -4.890 1.755 1.00 98.69 102 VAL A O 1
ATOM 784 N N . ILE A 1 103 ? 9.813 -5.458 0.114 1.00 97.88 103 ILE A N 1
ATOM 785 C CA . ILE A 1 103 ? 8.642 -4.854 0.765 1.00 97.88 103 ILE A CA 1
ATOM 786 C C . ILE A 1 103 ? 8.321 -5.535 2.095 1.00 97.88 103 ILE A C 1
ATOM 788 O O . ILE A 1 103 ? 8.111 -4.834 3.081 1.00 97.88 103 ILE A O 1
ATOM 792 N N . ASP A 1 104 ? 8.372 -6.868 2.164 1.00 97.25 104 ASP A N 1
ATOM 793 C CA . ASP A 1 104 ? 8.061 -7.608 3.391 1.00 97.25 104 ASP A CA 1
ATOM 794 C C . ASP A 1 104 ? 9.124 -7.358 4.465 1.00 97.25 104 ASP A C 1
ATOM 796 O O . ASP A 1 104 ? 8.796 -7.116 5.630 1.00 97.25 104 ASP A O 1
ATOM 800 N N . THR A 1 105 ? 10.406 -7.341 4.077 1.00 98.31 105 THR A N 1
ATOM 801 C CA . THR A 1 105 ? 11.502 -7.000 4.995 1.00 98.31 105 THR A CA 1
ATOM 802 C C . THR A 1 105 ? 11.310 -5.585 5.537 1.00 98.31 105 THR A C 1
ATOM 804 O O . THR A 1 105 ? 11.350 -5.371 6.751 1.00 98.31 105 THR A O 1
ATOM 807 N N . TRP A 1 106 ? 11.065 -4.615 4.653 1.00 98.56 106 TRP A N 1
ATOM 808 C CA . TRP A 1 106 ? 10.872 -3.222 5.040 1.00 98.56 106 TRP A CA 1
ATOM 809 C C 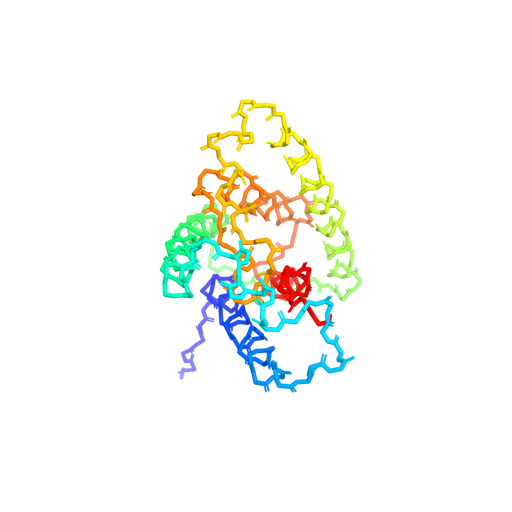. TRP A 1 106 ? 9.673 -3.051 5.974 1.00 98.56 106 TRP A C 1
ATOM 811 O O . TRP A 1 106 ? 9.815 -2.488 7.063 1.00 98.56 106 TRP A O 1
ATOM 821 N N . GLN A 1 107 ? 8.511 -3.582 5.587 1.00 97.19 107 GLN A N 1
ATOM 822 C CA . GLN A 1 107 ? 7.290 -3.498 6.380 1.00 97.19 107 GLN A CA 1
ATOM 823 C C . GLN A 1 107 ? 7.473 -4.145 7.750 1.00 97.19 107 GLN A C 1
ATOM 825 O O . GLN A 1 107 ? 7.142 -3.514 8.750 1.00 97.19 107 GLN A O 1
ATOM 830 N N . TYR A 1 108 ? 8.057 -5.345 7.833 1.00 97.50 108 TYR A N 1
ATOM 831 C CA . TYR A 1 108 ? 8.270 -6.021 9.113 1.00 97.50 108 TYR A CA 1
ATOM 832 C C . TYR A 1 108 ? 9.129 -5.187 10.070 1.00 97.50 108 TYR A C 1
ATOM 834 O O . TYR A 1 108 ? 8.731 -4.929 11.211 1.00 97.50 108 TYR A O 1
ATOM 842 N N . PHE A 1 109 ? 10.306 -4.738 9.621 1.00 98.56 109 PHE A N 1
ATOM 843 C CA . PHE A 1 109 ? 11.224 -4.005 10.491 1.00 98.56 109 PHE A CA 1
ATOM 844 C C . PHE A 1 109 ? 10.691 -2.619 10.857 1.00 98.56 109 PHE A C 1
ATOM 846 O O . PHE A 1 109 ? 10.808 -2.219 12.018 1.00 98.56 109 PHE A O 1
ATOM 853 N N . MET A 1 110 ? 10.078 -1.897 9.914 1.00 98.38 110 MET A N 1
ATOM 854 C CA . MET A 1 110 ? 9.521 -0.571 10.191 1.00 98.38 110 MET A CA 1
ATOM 855 C C . MET A 1 110 ? 8.286 -0.649 11.079 1.00 98.38 110 MET A C 1
ATOM 857 O O . MET A 1 110 ? 8.194 0.110 12.041 1.00 98.38 110 MET A O 1
ATOM 861 N N . HIS A 1 111 ? 7.388 -1.605 10.848 1.00 97.50 111 HIS A N 1
ATOM 862 C CA . HIS A 1 111 ? 6.250 -1.841 11.732 1.00 97.50 111 HIS A CA 1
ATOM 863 C C . HIS A 1 111 ? 6.731 -2.205 13.144 1.00 97.50 111 HIS A C 1
ATOM 865 O O . HIS A 1 111 ? 6.326 -1.572 14.118 1.00 97.50 111 HIS A O 1
ATOM 871 N N . ARG A 1 112 ? 7.687 -3.136 13.283 1.00 97.88 112 ARG A N 1
ATOM 872 C CA . ARG A 1 112 ? 8.286 -3.462 14.589 1.00 97.88 112 ARG A CA 1
ATOM 873 C C . ARG A 1 112 ? 8.896 -2.234 15.266 1.00 97.88 112 ARG A C 1
ATOM 875 O O . ARG A 1 112 ? 8.749 -2.066 16.475 1.00 97.88 112 ARG A O 1
ATOM 882 N N . TYR A 1 113 ? 9.573 -1.377 14.507 1.00 98.00 113 TYR A N 1
ATOM 883 C CA . TYR A 1 113 ? 10.150 -0.147 15.036 1.00 98.00 113 TYR A CA 1
ATOM 884 C C . TYR A 1 113 ? 9.076 0.849 15.497 1.00 98.00 113 TYR A C 1
ATOM 886 O O . TYR A 1 113 ? 9.235 1.451 16.562 1.00 98.00 113 TYR A O 1
ATOM 894 N N . MET A 1 114 ? 7.958 0.968 14.771 1.00 98.12 114 MET A N 1
ATOM 895 C CA . MET A 1 114 ? 6.813 1.813 15.140 1.00 98.12 114 MET A CA 1
ATOM 896 C C . MET A 1 114 ? 6.167 1.418 16.476 1.00 98.12 114 MET A C 1
ATOM 898 O O . MET A 1 114 ? 5.583 2.271 17.139 1.00 98.12 114 MET A O 1
ATOM 902 N N . HIS A 1 115 ? 6.331 0.171 1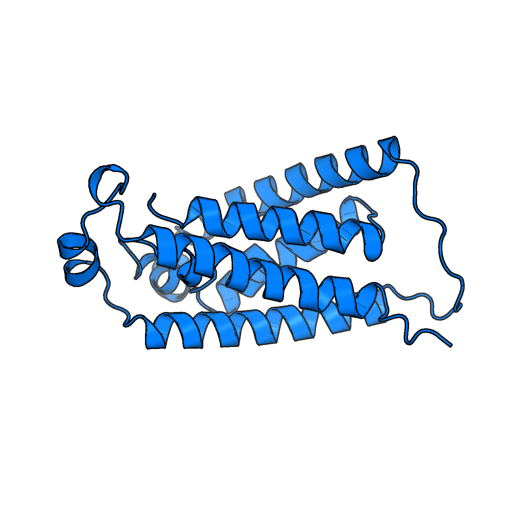6.928 1.00 97.94 115 HIS A N 1
ATOM 903 C CA . HIS A 1 115 ? 5.847 -0.304 18.235 1.00 97.94 115 HIS A CA 1
ATOM 904 C C . HIS A 1 115 ? 6.697 0.124 19.438 1.00 97.94 115 HIS A C 1
ATOM 906 O O . HIS A 1 115 ? 6.403 -0.250 20.575 1.00 97.94 115 HIS A O 1
ATOM 912 N N . ASN A 1 116 ? 7.736 0.942 19.252 1.00 97.94 116 ASN A N 1
ATOM 913 C CA . ASN A 1 116 ? 8.376 1.580 20.401 1.00 97.94 116 ASN A CA 1
ATOM 914 C C . ASN A 1 116 ? 7.439 2.612 21.059 1.00 97.94 116 ASN A C 1
ATOM 916 O O . ASN A 1 116 ? 6.583 3.208 20.408 1.00 97.94 116 ASN A O 1
ATOM 920 N N . LYS A 1 117 ? 7.629 2.879 22.357 1.00 97.44 117 LYS A N 1
ATOM 921 C CA . LYS A 1 117 ? 6.714 3.707 23.167 1.00 97.44 117 LYS A CA 1
ATOM 922 C C . LYS A 1 117 ? 6.420 5.090 22.567 1.00 97.44 117 LYS A C 1
ATOM 924 O O . LYS A 1 117 ? 5.302 5.585 22.705 1.00 97.44 117 LYS A O 1
ATOM 929 N N . PHE A 1 118 ? 7.413 5.729 21.949 1.00 98.25 118 PHE A N 1
ATOM 930 C CA . PHE A 1 118 ? 7.258 7.070 21.392 1.00 98.25 118 PHE A CA 1
ATOM 931 C C . PHE A 1 118 ? 6.483 7.044 20.072 1.00 98.25 118 PHE A C 1
ATOM 933 O O . PHE A 1 118 ? 5.480 7.749 19.954 1.00 98.25 118 PHE A O 1
ATOM 940 N N . LEU A 1 119 ? 6.916 6.228 19.107 1.00 98.06 119 LEU A N 1
ATOM 941 C CA . LEU A 1 119 ? 6.267 6.149 17.794 1.00 98.06 119 LEU A CA 1
ATOM 942 C C . LEU A 1 119 ? 4.871 5.541 17.903 1.00 98.06 119 LEU A C 1
ATOM 944 O O . LEU A 1 119 ? 3.945 6.041 17.267 1.00 98.06 119 LEU A O 1
ATOM 948 N N . TYR A 1 120 ? 4.685 4.562 18.790 1.00 98.06 120 TYR A N 1
ATOM 949 C CA . TYR A 1 120 ? 3.375 3.983 19.039 1.00 98.06 120 TYR A CA 1
ATOM 950 C C . TYR A 1 120 ? 2.391 5.054 19.489 1.00 98.06 120 TYR A C 1
ATOM 952 O O . TYR A 1 120 ? 1.357 5.258 18.865 1.00 98.06 120 TYR A O 1
ATOM 960 N N . LYS A 1 121 ? 2.737 5.805 20.539 1.00 97.25 121 LYS A N 1
ATOM 961 C CA . LYS A 1 121 ? 1.829 6.797 21.119 1.00 97.25 121 LYS A CA 1
ATOM 962 C C . LYS A 1 121 ?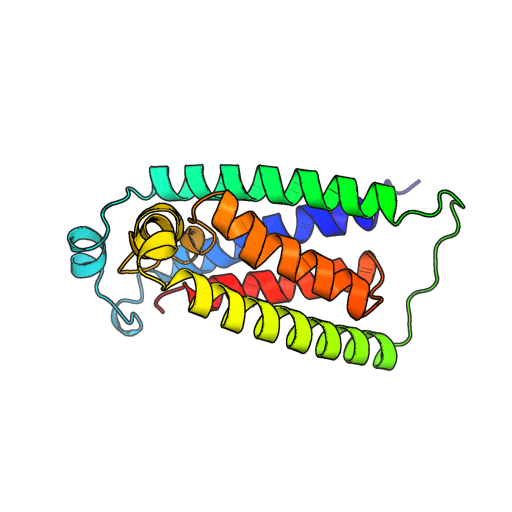 1.425 7.883 20.116 1.00 97.25 121 LYS A C 1
ATOM 964 O O . LYS A 1 121 ? 0.256 8.261 20.101 1.00 97.25 121 LYS A O 1
ATOM 969 N N . HIS A 1 122 ? 2.365 8.383 19.314 1.00 97.06 122 HIS A N 1
ATOM 970 C CA . HIS A 1 122 ? 2.151 9.589 18.502 1.00 97.06 122 HIS A CA 1
ATOM 971 C C . HIS A 1 122 ? 1.821 9.320 17.030 1.00 97.06 122 HIS A C 1
ATOM 973 O O . HIS A 1 122 ? 1.289 10.208 16.372 1.00 97.06 122 HIS A O 1
ATOM 979 N N . ILE A 1 123 ? 2.150 8.139 16.506 1.00 97.25 123 ILE A N 1
ATOM 980 C CA . ILE A 1 123 ? 2.022 7.822 15.079 1.00 97.25 123 ILE A CA 1
ATOM 981 C C . ILE A 1 123 ? 1.173 6.558 14.912 1.00 97.25 123 ILE A C 1
ATOM 983 O O . ILE A 1 123 ? 0.050 6.633 14.416 1.00 97.25 123 ILE A O 1
ATOM 987 N N . HIS A 1 124 ? 1.667 5.421 15.402 1.00 97.25 124 HIS A N 1
ATOM 988 C CA . HIS A 1 124 ? 1.100 4.104 15.094 1.00 97.25 124 HIS A CA 1
ATOM 989 C C . HIS A 1 124 ? -0.207 3.788 15.842 1.00 97.25 124 HIS A C 1
ATOM 991 O O . HIS A 1 124 ? -0.983 2.927 15.434 1.00 97.25 124 HIS A O 1
ATOM 997 N N . SER A 1 125 ? -0.510 4.520 16.918 1.00 95.06 125 SER A N 1
ATOM 998 C CA . SER A 1 125 ? -1.760 4.383 17.674 1.00 95.06 125 SER A CA 1
ATOM 999 C C . SER A 1 125 ? -2.999 4.653 16.822 1.00 95.06 125 SER A C 1
ATOM 1001 O O . SER A 1 125 ? -4.053 4.079 17.087 1.00 95.06 125 SER A O 1
ATOM 1003 N N . LYS A 1 126 ? -2.891 5.494 15.781 1.00 94.50 126 LYS A N 1
ATOM 1004 C CA . LYS A 1 126 ? -3.994 5.733 14.843 1.00 94.50 126 LYS A CA 1
ATOM 1005 C C . LYS A 1 126 ? -4.320 4.472 14.047 1.00 94.50 126 LYS A C 1
ATOM 1007 O O . LYS A 1 126 ? -5.497 4.136 13.937 1.00 94.50 126 LYS A O 1
ATOM 1012 N N . HIS A 1 127 ? -3.308 3.777 13.538 1.00 94.69 127 HIS A N 1
ATOM 1013 C CA . HIS A 1 127 ? -3.487 2.503 12.846 1.00 94.69 127 HIS A CA 1
ATOM 1014 C C . HIS A 1 127 ? -4.130 1.457 13.775 1.00 94.69 127 HIS A C 1
ATOM 1016 O O . HIS A 1 127 ? -5.172 0.896 13.448 1.00 94.69 127 HIS A O 1
ATOM 1022 N N . HIS A 1 128 ? -3.631 1.333 15.011 1.00 93.81 128 HIS A N 1
ATOM 1023 C CA . HIS A 1 128 ? -4.199 0.440 16.040 1.00 93.81 128 HIS A CA 1
ATOM 1024 C C . HIS A 1 128 ? -5.529 0.910 16.656 1.00 93.81 128 HIS A C 1
ATOM 1026 O O . HIS A 1 128 ? -6.076 0.238 17.529 1.00 93.81 128 HIS A O 1
ATOM 1032 N N . SER A 1 129 ? -6.095 2.039 16.214 1.00 91.38 129 SER A N 1
ATOM 1033 C CA . SER A 1 129 ? -7.437 2.469 16.648 1.00 91.38 129 SER A CA 1
ATOM 1034 C C . SER A 1 129 ? -8.569 1.665 15.993 1.00 91.38 129 SER A C 1
ATOM 1036 O O . SER A 1 129 ? -9.712 1.713 16.461 1.00 91.38 129 SER A O 1
ATOM 1038 N N . LEU A 1 130 ? -8.250 0.920 14.926 1.00 91.75 130 LEU A N 1
ATOM 1039 C CA . LEU A 1 130 ? -9.112 -0.079 14.300 1.00 91.75 130 LEU A CA 1
ATOM 1040 C C . LEU A 1 130 ? -8.767 -1.468 14.837 1.00 91.75 130 LEU A C 1
ATOM 1042 O O . LEU A 1 130 ? -8.058 -2.241 14.204 1.00 91.75 130 LEU A O 1
ATOM 1046 N N . VAL A 1 131 ? -9.280 -1.771 16.028 1.00 89.00 131 VAL A N 1
ATOM 1047 C CA . VAL A 1 131 ? -9.037 -3.045 16.719 1.00 89.00 131 VAL A CA 1
ATOM 1048 C C . VAL A 1 131 ? -9.647 -4.224 15.960 1.00 89.00 131 VAL A C 1
ATOM 1050 O O . VAL A 1 131 ? -9.054 -5.295 15.903 1.00 89.00 131 VAL A O 1
ATOM 1053 N N . VAL A 1 132 ? -10.835 -4.032 15.384 1.00 89.25 132 VAL A N 1
ATOM 1054 C CA . VAL A 1 132 ? -11.449 -4.986 14.458 1.00 89.25 132 VAL A CA 1
ATOM 1055 C C . VAL A 1 132 ? -11.316 -4.390 13.059 1.00 89.25 132 VAL A C 1
ATOM 1057 O O . VAL A 1 132 ? -12.033 -3.434 12.745 1.00 89.25 132 VAL A O 1
ATOM 1060 N N . PRO A 1 133 ? -10.376 -4.872 12.235 1.00 84.31 133 PRO A N 1
ATOM 1061 C CA . PRO A 1 133 ? -10.030 -4.194 11.000 1.00 84.31 133 PRO A CA 1
ATOM 1062 C C . PRO A 1 133 ? -11.157 -4.289 9.964 1.00 84.31 133 PRO A C 1
ATOM 1064 O O . PRO A 1 133 ? -11.966 -5.218 9.948 1.00 84.31 133 PRO A O 1
ATOM 1067 N N . TYR A 1 134 ? -11.203 -3.278 9.101 1.00 87.81 134 TYR A N 1
ATOM 1068 C CA . TYR A 1 134 ? -11.995 -3.285 7.878 1.00 87.81 134 TYR A CA 1
ATOM 1069 C C . TYR A 1 134 ? -11.054 -3.537 6.707 1.00 87.81 134 TYR A C 1
ATOM 1071 O O . TYR A 1 134 ? -9.996 -2.912 6.659 1.00 87.81 134 TYR A O 1
ATOM 1079 N N . ALA A 1 135 ? -11.490 -4.297 5.701 1.00 92.31 135 ALA A N 1
ATOM 1080 C CA . ALA A 1 135 ? -10.749 -4.432 4.443 1.00 92.31 135 ALA A CA 1
ATOM 1081 C C . ALA A 1 135 ? -10.386 -3.0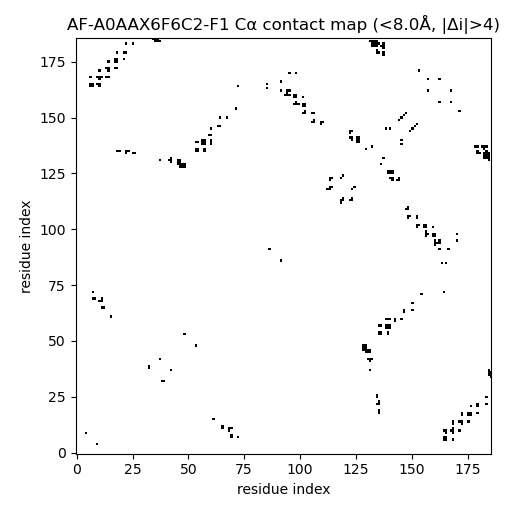51 3.844 1.00 92.31 135 ALA A C 1
ATOM 1083 O O . ALA A 1 135 ? -9.219 -2.736 3.622 1.00 92.31 135 ALA A O 1
ATOM 1084 N N . PHE A 1 136 ? -11.373 -2.150 3.737 1.00 94.81 136 PHE A N 1
ATOM 1085 C CA . PHE A 1 136 ? -11.168 -0.759 3.293 1.00 94.81 136 PHE A CA 1
ATOM 1086 C C . PHE A 1 136 ? -10.448 0.135 4.320 1.00 94.81 136 PHE A C 1
ATOM 1088 O O . PHE A 1 136 ? -10.276 1.325 4.081 1.00 94.81 136 PHE A O 1
ATOM 1095 N N . GLY A 1 137 ? -10.104 -0.389 5.496 1.00 95.50 137 GLY A N 1
ATOM 1096 C CA . GLY A 1 137 ? -9.357 0.300 6.546 1.00 95.50 137 GLY A CA 1
ATOM 1097 C C . GLY A 1 137 ? -7.861 -0.000 6.522 1.00 95.50 137 GLY A C 1
ATOM 1098 O O . GLY A 1 137 ? -7.139 0.582 7.324 1.00 95.50 137 GLY A O 1
ATOM 1099 N N . ALA A 1 138 ? -7.384 -0.852 5.606 1.00 95.38 138 ALA A N 1
ATOM 1100 C CA . ALA A 1 138 ? -5.987 -1.295 5.563 1.00 95.38 138 ALA A CA 1
ATOM 1101 C C . ALA A 1 138 ? -4.958 -0.150 5.449 1.00 95.38 138 ALA A C 1
ATOM 1103 O O . ALA A 1 138 ? -3.846 -0.264 5.948 1.00 95.38 138 ALA A O 1
ATOM 1104 N N . LEU A 1 139 ? -5.339 0.982 4.843 1.00 96.44 139 LEU A N 1
ATOM 1105 C CA . LEU A 1 139 ? -4.487 2.174 4.712 1.00 96.44 139 LEU A CA 1
ATOM 1106 C C . LEU A 1 139 ? -4.897 3.308 5.667 1.00 96.44 139 LEU A C 1
ATOM 1108 O O . LEU A 1 139 ? -4.523 4.466 5.480 1.00 96.44 139 LEU A O 1
ATOM 1112 N N . TYR A 1 140 ? -5.708 3.015 6.688 1.00 96.50 140 TYR A N 1
ATOM 1113 C CA . TYR A 1 140 ? -6.082 3.997 7.699 1.00 96.50 140 TYR A CA 1
ATOM 1114 C C . TYR A 1 140 ? -4.981 4.120 8.752 1.00 96.50 140 TYR A C 1
ATOM 1116 O O . TYR A 1 140 ? -5.056 3.568 9.847 1.00 96.50 140 TYR A O 1
ATOM 1124 N N . ASN A 1 141 ? -3.945 4.877 8.411 1.00 95.75 141 ASN A N 1
ATOM 1125 C CA . ASN A 1 141 ? -2.795 5.118 9.271 1.00 95.75 141 ASN A CA 1
ATOM 1126 C C . ASN A 1 141 ? -2.492 6.622 9.395 1.00 95.75 141 ASN A C 1
ATOM 1128 O O . ASN A 1 141 ? -3.216 7.495 8.889 1.00 95.75 141 ASN A O 1
ATOM 1132 N N . HIS A 1 142 ? -1.495 6.967 10.207 1.00 96.31 142 HIS A N 1
ATOM 1133 C CA . HIS A 1 142 ? -0.998 8.339 10.273 1.00 96.31 142 HIS A CA 1
ATOM 1134 C C . HIS A 1 142 ? -0.232 8.664 8.971 1.00 96.31 142 HIS A C 1
ATOM 1136 O O . HIS A 1 142 ? 0.530 7.813 8.529 1.00 96.31 142 HIS A O 1
ATOM 1142 N N . PRO A 1 143 ? -0.330 9.870 8.369 1.00 95.25 143 PRO A N 1
ATOM 1143 C CA . PRO A 1 143 ? 0.329 10.148 7.082 1.00 95.25 143 PRO A CA 1
ATOM 1144 C C . PRO A 1 143 ? 1.837 9.858 7.071 1.00 95.25 143 PRO A C 1
ATOM 1146 O O . PRO A 1 143 ? 2.371 9.307 6.116 1.00 95.25 143 PRO A O 1
ATOM 1149 N N . LEU A 1 144 ? 2.525 10.178 8.173 1.00 95.75 144 LEU A N 1
ATOM 1150 C CA . LEU A 1 144 ? 3.945 9.848 8.344 1.00 95.75 144 LEU A CA 1
ATOM 1151 C C . LEU A 1 144 ? 4.204 8.334 8.420 1.00 95.75 144 LEU A C 1
ATOM 1153 O O . LEU A 1 144 ? 5.238 7.867 7.960 1.00 95.75 144 LEU A O 1
ATOM 1157 N N . GLU A 1 145 ? 3.272 7.570 8.985 1.00 96.25 145 GLU A N 1
ATOM 1158 C CA . GLU A 1 145 ? 3.362 6.114 9.027 1.00 96.25 145 GLU A CA 1
ATOM 1159 C C . GLU A 1 145 ? 3.253 5.532 7.627 1.00 96.25 145 GLU A C 1
ATOM 1161 O O . GLU A 1 145 ? 4.154 4.817 7.211 1.00 96.25 145 GLU A O 1
ATOM 1166 N N . GLY A 1 146 ? 2.219 5.896 6.867 1.00 95.75 146 GLY A N 1
ATOM 1167 C CA . GLY A 1 146 ? 2.068 5.380 5.512 1.00 95.75 146 GLY A CA 1
ATOM 1168 C C . GLY A 1 146 ? 3.097 5.948 4.520 1.00 95.75 146 GLY A C 1
ATOM 1169 O O . GLY A 1 146 ? 3.390 5.331 3.497 1.00 95.75 146 GLY A O 1
ATOM 1170 N N . LEU A 1 147 ? 3.729 7.090 4.818 1.00 95.25 147 LEU A N 1
ATOM 1171 C CA . LEU A 1 147 ? 4.936 7.519 4.105 1.00 95.25 147 LEU A CA 1
ATOM 1172 C C . LEU A 1 147 ? 6.099 6.550 4.373 1.00 95.25 147 LEU A C 1
ATOM 1174 O O . LEU A 1 147 ? 6.712 6.055 3.430 1.00 95.25 147 LEU A O 1
ATOM 1178 N N . ILE A 1 148 ? 6.401 6.274 5.646 1.00 96.88 148 ILE A N 1
ATOM 1179 C CA . ILE A 1 148 ? 7.564 5.466 6.034 1.00 96.88 148 ILE A CA 1
ATOM 1180 C C . ILE A 1 148 ? 7.364 3.989 5.689 1.00 96.88 148 ILE A C 1
ATOM 1182 O O . ILE A 1 148 ? 8.269 3.379 5.132 1.00 96.88 148 ILE A O 1
ATOM 1186 N N . LEU A 1 149 ? 6.214 3.403 6.018 1.00 96.31 149 LEU A N 1
ATOM 1187 C CA . LEU A 1 149 ? 5.947 1.978 5.828 1.00 96.31 149 LEU A CA 1
ATOM 1188 C C . LEU A 1 149 ? 5.580 1.687 4.372 1.00 96.31 149 LEU A C 1
ATOM 1190 O O . LEU A 1 149 ? 6.273 0.909 3.719 1.00 96.31 149 LEU A O 1
ATOM 1194 N N . ASP A 1 150 ? 4.534 2.334 3.855 1.00 94.88 150 ASP A N 1
ATOM 1195 C CA . ASP A 1 150 ? 3.957 1.957 2.560 1.00 94.88 150 ASP A CA 1
ATOM 1196 C C . ASP A 1 150 ? 4.751 2.571 1.405 1.00 94.88 150 ASP A C 1
ATOM 1198 O O . ASP A 1 150 ? 5.175 1.881 0.478 1.00 94.88 150 ASP A O 1
ATOM 1202 N N . THR A 1 151 ? 4.985 3.884 1.462 1.00 95.38 151 THR A N 1
ATOM 1203 C CA . THR A 1 151 ? 5.523 4.614 0.310 1.00 95.38 151 THR A CA 1
ATOM 1204 C C . THR A 1 151 ? 7.012 4.356 0.109 1.00 95.38 151 THR A C 1
ATOM 1206 O O . THR A 1 151 ? 7.418 3.980 -0.988 1.00 95.38 151 THR A O 1
ATOM 1209 N N . ILE A 1 152 ? 7.837 4.504 1.153 1.00 97.50 152 ILE A N 1
ATOM 1210 C CA . ILE A 1 152 ? 9.274 4.205 1.045 1.00 97.50 152 ILE A CA 1
ATOM 1211 C C . ILE A 1 152 ? 9.489 2.716 0.740 1.00 97.50 152 ILE A C 1
ATOM 1213 O O . ILE A 1 152 ? 10.294 2.397 -0.131 1.00 97.50 152 ILE A O 1
ATOM 1217 N N . GLY A 1 153 ? 8.733 1.813 1.375 1.00 97.56 153 GLY A N 1
ATOM 1218 C CA . GLY A 1 153 ? 8.802 0.377 1.088 1.00 97.56 153 GLY A CA 1
ATOM 1219 C C . GLY A 1 153 ? 8.487 0.053 -0.375 1.00 97.56 153 GLY A C 1
ATOM 1220 O O . GLY A 1 153 ? 9.231 -0.685 -1.024 1.00 97.56 153 GLY A O 1
ATOM 1221 N N . GLY A 1 154 ? 7.437 0.664 -0.930 1.00 97.31 154 GLY A N 1
ATOM 1222 C CA . GLY A 1 154 ? 7.076 0.522 -2.340 1.00 97.31 154 GLY A CA 1
ATOM 1223 C C . GLY A 1 154 ? 8.134 1.082 -3.297 1.00 97.31 154 GLY A C 1
ATOM 1224 O O . GLY A 1 154 ? 8.523 0.398 -4.243 1.00 97.31 154 GLY A O 1
ATOM 1225 N N . VAL A 1 155 ? 8.658 2.283 -3.026 1.00 97.25 155 VAL A N 1
ATOM 1226 C CA . VAL A 1 155 ? 9.729 2.908 -3.827 1.00 97.25 155 VAL A CA 1
ATOM 1227 C C . VAL A 1 155 ? 10.994 2.048 -3.818 1.00 97.25 155 VAL A C 1
ATOM 1229 O O . VAL A 1 155 ? 11.560 1.785 -4.877 1.00 97.25 155 VAL A O 1
ATOM 1232 N N . LEU A 1 156 ? 11.423 1.564 -2.648 1.00 98.31 156 LEU A N 1
ATOM 1233 C CA . LEU A 1 156 ? 12.582 0.676 -2.538 1.00 98.31 156 LEU A CA 1
ATOM 1234 C C . LEU A 1 156 ? 12.367 -0.619 -3.320 1.00 98.31 156 LEU A C 1
ATOM 1236 O O . LEU A 1 156 ? 13.268 -1.058 -4.028 1.00 98.31 156 LEU A O 1
ATOM 1240 N N . SER A 1 157 ? 11.172 -1.202 -3.249 1.00 98.31 157 SER A N 1
ATOM 1241 C CA . SER A 1 157 ? 10.839 -2.426 -3.986 1.00 98.31 157 SER A CA 1
ATOM 1242 C C . SER A 1 157 ? 10.896 -2.210 -5.494 1.00 98.31 157 SER A C 1
ATOM 1244 O O . SER A 1 157 ? 11.468 -3.030 -6.212 1.00 98.31 157 SER A O 1
ATOM 1246 N N . PHE A 1 158 ? 10.366 -1.085 -5.977 1.00 97.62 158 PHE A N 1
ATOM 1247 C CA . PHE A 1 158 ? 10.429 -0.703 -7.385 1.00 97.62 158 PHE A CA 1
ATOM 1248 C C . PHE A 1 158 ? 11.877 -0.531 -7.865 1.00 97.62 158 PHE A C 1
ATOM 1250 O O . PHE A 1 158 ? 12.285 -1.159 -8.841 1.00 97.62 158 PHE A O 1
ATOM 1257 N N . LEU A 1 159 ? 12.674 0.263 -7.143 1.00 96.94 159 LEU A N 1
ATOM 1258 C CA . LEU A 1 159 ? 14.042 0.593 -7.543 1.00 96.94 159 LEU A CA 1
ATOM 1259 C C . LEU A 1 159 ? 14.994 -0.606 -7.434 1.00 96.94 159 LEU A C 1
ATOM 1261 O O . LEU A 1 159 ? 15.761 -0.859 -8.359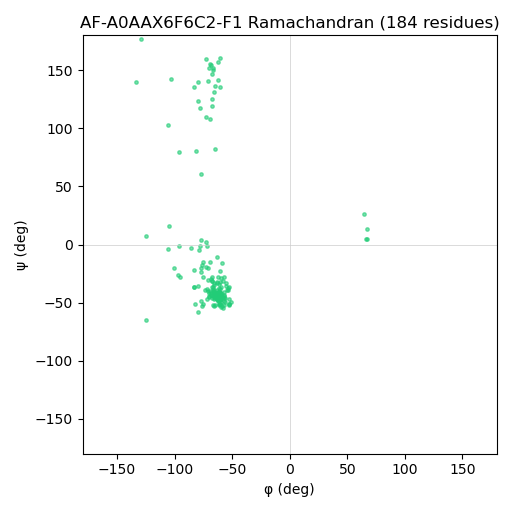 1.00 96.94 159 LEU A O 1
ATOM 1265 N N . LEU A 1 160 ? 14.945 -1.360 -6.332 1.00 98.19 160 LEU A N 1
ATOM 1266 C CA . LEU A 1 160 ? 15.881 -2.463 -6.077 1.00 98.19 160 LEU A CA 1
ATOM 1267 C C . LEU A 1 160 ? 15.579 -3.714 -6.905 1.00 98.19 160 LEU A C 1
ATOM 1269 O O . LEU A 1 160 ? 16.495 -4.470 -7.218 1.00 98.19 160 LEU A O 1
ATOM 1273 N N . SER A 1 161 ? 14.318 -3.938 -7.280 1.00 97.88 161 SER A N 1
ATOM 1274 C CA . SER A 1 161 ? 13.977 -5.001 -8.233 1.00 97.88 161 SER A CA 1
ATOM 1275 C C . SER A 1 161 ? 14.307 -4.623 -9.679 1.00 97.88 161 SER A C 1
ATOM 1277 O O . SER A 1 161 ? 14.410 -5.508 -10.524 1.00 97.88 161 SER A O 1
ATOM 1279 N N . GLY A 1 162 ? 14.458 -3.329 -9.986 1.00 95.25 162 GLY A N 1
ATOM 1280 C CA . GLY A 1 162 ? 14.649 -2.842 -11.353 1.00 95.25 162 GLY A CA 1
ATOM 1281 C C . GLY A 1 162 ? 13.440 -3.099 -12.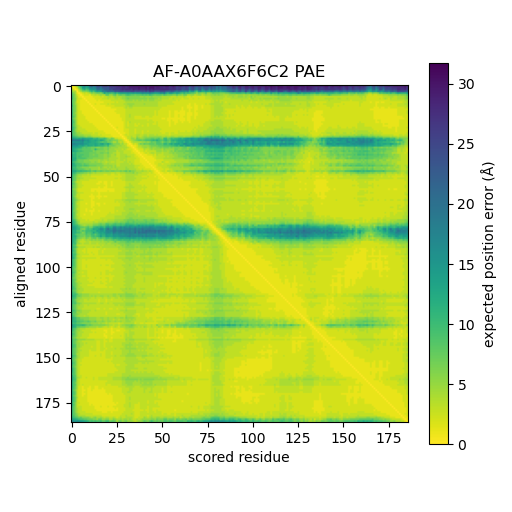256 1.00 95.25 162 GLY A C 1
ATOM 1282 O O . GLY A 1 162 ? 13.599 -3.275 -13.465 1.00 95.25 162 GLY A O 1
ATOM 1283 N N . MET A 1 163 ? 12.239 -3.199 -11.680 1.00 95.12 163 MET A N 1
ATOM 1284 C CA . MET A 1 163 ? 11.021 -3.469 -12.438 1.00 95.12 163 MET A CA 1
ATOM 1285 C C . MET A 1 163 ? 10.651 -2.298 -13.355 1.00 95.12 163 MET A C 1
ATOM 1287 O O . MET A 1 163 ? 10.862 -1.132 -13.030 1.00 95.12 163 MET A O 1
ATOM 1291 N N . THR A 1 164 ? 10.065 -2.603 -14.514 1.00 93.12 164 THR A N 1
ATOM 1292 C CA . THR A 1 164 ? 9.536 -1.553 -15.400 1.00 93.12 164 THR A CA 1
ATOM 1293 C C . THR A 1 164 ? 8.256 -0.943 -14.810 1.00 93.12 164 THR A C 1
ATOM 1295 O O . THR A 1 164 ? 7.582 -1.621 -14.027 1.00 93.12 164 THR A O 1
ATOM 1298 N N . PRO A 1 165 ? 7.844 0.278 -15.212 1.00 92.31 165 PRO A N 1
ATOM 1299 C CA . PRO A 1 165 ? 6.539 0.829 -14.830 1.00 92.31 165 PRO A CA 1
ATOM 1300 C C . PRO A 1 165 ? 5.376 -0.122 -15.144 1.00 92.31 165 PRO A C 1
ATOM 1302 O O . PRO A 1 165 ? 4.463 -0.283 -14.345 1.00 92.31 165 PRO A O 1
ATOM 1305 N N . ARG A 1 166 ? 5.443 -0.857 -16.261 1.00 92.69 166 ARG A N 1
ATOM 1306 C CA . ARG A 1 166 ? 4.419 -1.855 -16.590 1.00 92.69 166 ARG A CA 1
ATOM 1307 C C . ARG A 1 166 ? 4.430 -3.053 -15.643 1.00 92.69 166 ARG A C 1
ATOM 1309 O O . ARG A 1 166 ? 3.371 -3.500 -15.216 1.00 92.69 166 ARG A O 1
ATOM 1316 N N . THR A 1 167 ? 5.608 -3.573 -15.300 1.00 95.44 167 THR A N 1
ATOM 1317 C CA . THR A 1 167 ? 5.744 -4.653 -14.309 1.00 95.44 167 THR A CA 1
ATOM 1318 C C . THR A 1 167 ? 5.211 -4.209 -12.943 1.00 95.44 167 THR A C 1
ATOM 1320 O O . THR A 1 167 ? 4.557 -4.989 -12.248 1.00 95.44 167 THR A O 1
ATOM 1323 N N . SER A 1 168 ? 5.443 -2.946 -12.575 1.00 96.12 168 SER A N 1
ATOM 1324 C CA . SER A 1 168 ? 5.037 -2.406 -11.279 1.00 96.12 168 SER A CA 1
ATOM 1325 C C . SER A 1 168 ? 3.523 -2.297 -11.115 1.00 96.12 168 SER A C 1
ATOM 1327 O O . SER A 1 168 ? 3.041 -2.482 -10.001 1.00 96.12 168 SER A O 1
ATOM 1329 N N . ILE A 1 169 ? 2.755 -2.131 -12.202 1.00 96.75 169 ILE A N 1
ATOM 1330 C CA . ILE A 1 169 ? 1.282 -2.207 -12.173 1.00 96.75 169 ILE A CA 1
ATOM 1331 C C . ILE A 1 169 ? 0.831 -3.518 -11.519 1.00 96.75 169 ILE A C 1
ATOM 1333 O O . ILE A 1 169 ? 0.020 -3.510 -10.591 1.00 96.75 169 ILE A O 1
ATOM 1337 N N . PHE A 1 170 ? 1.374 -4.647 -11.981 1.00 97.12 170 PHE A N 1
ATOM 1338 C CA . PHE A 1 170 ? 1.012 -5.969 -11.473 1.00 97.12 170 PHE A CA 1
ATOM 1339 C C . PHE A 1 170 ? 1.526 -6.184 -10.051 1.00 97.12 170 PHE A C 1
ATOM 1341 O O . PHE A 1 170 ? 0.779 -6.657 -9.196 1.00 97.12 170 PHE A O 1
ATOM 1348 N N . PHE A 1 171 ? 2.776 -5.796 -9.786 1.00 98.38 171 PHE A N 1
ATOM 1349 C CA . PHE A 1 171 ? 3.379 -5.929 -8.462 1.00 98.38 171 PHE A CA 1
ATOM 1350 C C . PHE A 1 171 ? 2.622 -5.130 -7.396 1.00 98.38 171 PHE A C 1
ATOM 1352 O O . PHE A 1 171 ? 2.220 -5.688 -6.378 1.00 98.38 171 PHE A O 1
ATOM 1359 N N . PHE A 1 172 ? 2.355 -3.845 -7.634 1.00 98.00 172 PHE A N 1
ATOM 1360 C CA . PHE A 1 172 ? 1.648 -3.006 -6.669 1.00 98.00 172 PHE A CA 1
ATOM 1361 C C . PHE A 1 172 ? 0.171 -3.370 -6.539 1.00 98.00 172 PHE A C 1
ATOM 1363 O O . PHE A 1 172 ? -0.378 -3.251 -5.446 1.00 98.00 172 PHE A O 1
ATOM 1370 N N . SER A 1 173 ? -0.468 -3.875 -7.598 1.00 98.38 173 SER A N 1
ATOM 1371 C CA . SER A 1 173 ? -1.819 -4.442 -7.489 1.00 98.38 173 SER A CA 1
ATOM 1372 C C . SER A 1 173 ? -1.834 -5.669 -6.575 1.00 98.38 173 SER A C 1
ATOM 1374 O O . SER A 1 173 ? -2.687 -5.770 -5.698 1.00 98.38 173 SER A O 1
ATOM 1376 N N . PHE A 1 174 ? -0.859 -6.568 -6.720 1.00 98.19 174 PHE A N 1
ATOM 1377 C CA . PHE A 1 174 ? -0.716 -7.729 -5.843 1.00 98.19 174 PHE A CA 1
ATOM 1378 C C . PHE A 1 174 ? -0.402 -7.332 -4.395 1.00 98.19 174 PHE A C 1
ATOM 1380 O O . PHE A 1 174 ? -1.054 -7.812 -3.473 1.00 98.19 174 PHE A O 1
ATOM 1387 N N . ALA A 1 175 ? 0.537 -6.406 -4.180 1.00 97.69 175 ALA A N 1
ATOM 1388 C CA . ALA A 1 175 ? 0.858 -5.894 -2.847 1.00 97.69 175 ALA A CA 1
ATOM 1389 C C . ALA A 1 175 ? -0.348 -5.198 -2.188 1.00 97.69 175 ALA A C 1
ATOM 1391 O O . ALA A 1 175 ? -0.550 -5.297 -0.978 1.00 97.69 175 ALA A O 1
ATOM 1392 N N . THR A 1 176 ? -1.186 -4.534 -2.989 1.00 97.69 176 THR A N 1
ATOM 1393 C CA . THR A 1 176 ? -2.449 -3.938 -2.538 1.00 97.69 176 THR A CA 1
ATOM 1394 C C . THR A 1 176 ? -3.440 -5.009 -2.096 1.00 97.69 176 THR A C 1
ATOM 1396 O O . THR A 1 176 ? -4.023 -4.879 -1.023 1.00 97.69 176 THR A O 1
ATOM 1399 N N . ILE A 1 177 ? -3.611 -6.071 -2.889 1.00 97.75 177 ILE A N 1
ATOM 1400 C CA . ILE A 1 177 ? -4.462 -7.219 -2.542 1.00 97.75 177 ILE A CA 1
ATOM 1401 C C . ILE A 1 177 ? -4.003 -7.826 -1.218 1.00 97.75 177 ILE A C 1
ATOM 1403 O O . ILE A 1 177 ? -4.797 -7.886 -0.286 1.00 97.75 177 ILE A O 1
ATOM 1407 N N . LYS A 1 178 ? -2.707 -8.144 -1.093 1.00 96.50 178 LYS A N 1
ATOM 1408 C CA . LYS A 1 178 ? -2.109 -8.645 0.153 1.00 96.50 178 LYS A CA 1
ATOM 1409 C C . LYS A 1 178 ? -2.411 -7.719 1.334 1.00 96.50 178 LYS A C 1
ATOM 1411 O O . LYS A 1 178 ? -2.820 -8.175 2.391 1.00 96.50 178 LYS A O 1
ATOM 1416 N N . THR A 1 179 ? -2.236 -6.411 1.150 1.00 95.81 179 THR A N 1
ATOM 1417 C CA . THR A 1 179 ? -2.499 -5.422 2.205 1.00 95.81 179 THR A CA 1
ATOM 1418 C C . THR A 1 179 ? -3.963 -5.439 2.642 1.00 95.81 179 THR A C 1
ATOM 1420 O O . THR A 1 179 ? -4.244 -5.343 3.832 1.00 95.81 179 THR A O 1
ATOM 1423 N N . VAL A 1 180 ? -4.908 -5.565 1.710 1.00 96.88 180 VAL A N 1
ATOM 1424 C CA . VAL A 1 180 ? -6.334 -5.682 2.041 1.00 96.88 180 VAL A CA 1
ATOM 1425 C C . VAL A 1 180 ? -6.629 -7.010 2.744 1.00 96.88 180 VAL A C 1
ATOM 1427 O O . VAL A 1 180 ? -7.341 -6.994 3.747 1.00 96.88 180 VAL A O 1
ATOM 1430 N N . ASP A 1 181 ? -6.059 -8.122 2.270 1.00 94.69 181 ASP A N 1
ATOM 1431 C CA . ASP A 1 181 ? -6.204 -9.453 2.881 1.00 94.69 181 ASP A CA 1
ATOM 1432 C C . ASP A 1 181 ? -5.714 -9.453 4.336 1.00 94.69 181 ASP A C 1
ATOM 1434 O O . ASP A 1 181 ? -6.439 -9.895 5.228 1.00 94.69 181 ASP A O 1
ATOM 1438 N N . ASP A 1 182 ? -4.552 -8.847 4.604 1.00 92.44 182 ASP A N 1
ATOM 1439 C CA . ASP A 1 182 ? -3.969 -8.714 5.948 1.00 92.44 182 ASP A CA 1
ATOM 1440 C C . ASP A 1 182 ? -4.892 -7.950 6.934 1.00 92.44 182 ASP A C 1
ATOM 1442 O O . ASP A 1 182 ? -4.703 -8.019 8.149 1.00 92.44 182 ASP A O 1
ATOM 1446 N N . HIS A 1 183 ? -5.909 -7.233 6.431 1.00 92.31 183 HIS A N 1
ATOM 1447 C CA . HIS A 1 183 ? -6.843 -6.406 7.208 1.00 92.31 183 HIS A CA 1
ATOM 1448 C C . HIS A 1 183 ? -8.322 -6.767 6.990 1.00 92.31 183 HIS A C 1
ATOM 1450 O O . HIS A 1 183 ? -9.210 -6.044 7.452 1.00 92.31 183 HIS A O 1
ATOM 1456 N N . CYS A 1 184 ? -8.633 -7.850 6.274 1.00 88.69 184 CYS A N 1
ATOM 1457 C CA . CYS A 1 184 ? -10.012 -8.123 5.868 1.00 88.69 184 CYS A CA 1
ATOM 1458 C C . CYS A 1 184 ? -10.893 -8.679 7.003 1.00 88.69 184 CYS A C 1
ATOM 1460 O O . CYS A 1 184 ? -12.111 -8.490 6.972 1.00 88.69 184 CYS A O 1
ATOM 1462 N N . GLY A 1 185 ? -10.290 -9.298 8.027 1.00 79.94 185 GLY A N 1
ATOM 1463 C CA . GLY A 1 185 ? -10.992 -9.820 9.211 1.00 79.94 185 GLY A CA 1
ATOM 1464 C C . GLY A 1 185 ? -11.926 -11.010 8.935 1.00 79.94 185 GLY A C 1
ATOM 1465 O O . GLY A 1 185 ? -12.756 -11.345 9.791 1.00 79.94 185 GLY A O 1
ATOM 1466 N N . LEU A 1 186 ? -11.796 -11.606 7.748 1.00 76.44 186 LEU A N 1
ATOM 1467 C CA . LEU A 1 186 ? -12.479 -12.799 7.247 1.00 76.44 186 LEU A CA 1
ATOM 1468 C C . LEU A 1 186 ? -11.477 -13.943 7.052 1.00 76.44 186 LEU A C 1
ATOM 1470 O O . LEU A 1 186 ? -10.264 -13.651 6.968 1.00 76.44 186 LEU A O 1
#

Nearest PDB structures (foldseek):
  9jk6-assembly1_A  TM=4.085E-01  e=3.858E+00  Homo sapiens

Foldseek 3Di:
DPPDDDLLVLLLCLLVVLLCVLLVVLVVVVPVQVPFLDHPVCQVVQAPDDPVRLLVLLVVLSVVLSVVSNVLCVVPDPPPPDDDDADDPVLLVQLLVQLVVQLVVQQVVLVVVCPDPPNCVPWAVQLCSRVQFRLSNLNRTGNVSCCRRPRVSLSCSCVVSVHDSNSSSVSSNVVSSVSSVVRSRD

Secondary structure (DSSP, 8-state):
------HHHHHHHHHHHHHHHHHHHHHHGGG-GGG-SS-HHHHHHH--S-HHHHHHHHHHHHHHHHHHHHHHHHHH--SS---PPPPPHHHHHHHHHHHHHHHHHHHHHHHHHHTSHHHIIIIITTGGG-SS--GGGTT-S-HHHHIIIIIHHHHHHHHHHT--HHHHHHHHHHHHHHHHHTT---

Organism: Iris pallida (NCBI:txid29817)

Radius of gyration: 17.73 Å; Cα contacts (8 Å, |Δi|>4): 190; chains: 1; bounding box: 38×30×56 Å

Solvent-accessible surface area (backbone atoms only — not comparable to full-atom values): 9938 Å² total; per-residue (Å²): 131,81,88,72,77,50,47,59,58,43,39,46,48,48,26,58,50,46,41,54,54,55,21,48,51,52,59,73,53,62,78,50,64,92,60,35,80,62,54,74,67,53,35,67,70,58,30,76,65,52,74,68,58,32,47,54,38,26,53,55,42,48,52,53,50,41,54,50,43,52,50,49,46,62,70,67,52,82,82,76,83,69,82,76,79,82,72,55,69,69,53,51,50,50,23,49,52,45,20,50,54,44,31,53,51,43,36,53,54,47,53,60,56,33,66,38,78,67,42,22,71,78,37,45,43,55,38,63,39,46,68,53,46,41,24,68,36,56,58,29,46,31,69,69,48,46,42,61,42,52,46,48,21,50,50,49,15,44,62,74,31,64,51,49,52,63,56,40,30,58,50,46,32,49,54,35,49,52,46,26,61,79,21,40,48,97

InterPro domains:
  IPR006694 Fatty acid hydroxylase [PF04116] (96-185)
  IPR050307 Sterol desaturase-related [PTHR11863] (13-185)

Sequence (186 aa):
MAFGISDDLLGTFVPVAVYWIYSGIYVMLGDLENYRLHTKAEEKAKNVASKSTVVKGVLVQQVFQIAISLLLFTVVNDGSGVVQPQPSLFVILGQFMIGMVVIDTWQYFMHRYMHNKFLYKHIHSKHHSLVVPYAFGALYNHPLEGLILDTIGGVLSFLLSGMTPRTSIFFFSFATIKTVDDHCGL

pLDDT: mean 92.42, std 9.0, range [37.84, 98.69]